Protein AF-A0A9Q0N6P8-F1 (afdb_monomer)

Radius of gyration: 27.01 Å; Cα contacts (8 Å, |Δi|>4): 120; chains: 1; bounding box: 64×46×99 Å

Secondary structure (DSSP, 8-state):
---S--SSSSS-S---------------SHHHHHHHHHHHHHHHHHHHHHHHHHHHHHS-TT-EEESSSS-EEEGGGSHHHHHHHHHHHHHSHHHHHHHHHHHHHHHHHHHHHHSTT----HHHHHHHHHHHHHHHHHHHHHHHHHHHTSSS--TTHHHHHHHHSSTTS---------------

Structure (mmCIF, N/CA/C/O backbone):
data_AF-A0A9Q0N6P8-F1
#
_entry.id   AF-A0A9Q0N6P8-F1
#
loop_
_atom_site.group_PDB
_atom_site.id
_atom_site.type_symbol
_atom_site.label_atom_id
_atom_site.label_alt_id
_atom_site.label_comp_id
_atom_site.label_asym_id
_atom_site.label_entity_id
_atom_site.label_seq_id
_atom_site.pdbx_PDB_ins_code
_atom_site.Cartn_x
_atom_site.Cartn_y
_atom_site.Cartn_z
_atom_site.occupancy
_atom_site.B_iso_or_equiv
_atom_site.auth_seq_id
_atom_site.auth_comp_id
_atom_site.auth_asym_id
_atom_site.auth_atom_id
_atom_site.pdbx_PDB_model_num
ATOM 1 N N . MET A 1 1 ? 35.450 4.453 -73.135 1.00 42.34 1 MET A N 1
ATOM 2 C CA . MET A 1 1 ? 35.188 5.911 -73.088 1.00 42.34 1 MET A CA 1
ATOM 3 C C . MET A 1 1 ? 33.829 6.078 -72.403 1.00 42.34 1 MET A C 1
ATOM 5 O O . MET A 1 1 ? 32.842 5.819 -73.057 1.00 42.34 1 MET A O 1
ATOM 9 N N . LYS A 1 2 ? 33.625 6.201 -71.082 1.00 39.16 2 LYS A N 1
ATOM 10 C CA . LYS A 1 2 ? 34.199 7.027 -69.998 1.00 39.16 2 LYS A CA 1
ATOM 11 C C . LYS A 1 2 ? 34.203 8.529 -70.306 1.00 39.16 2 LYS A C 1
ATOM 13 O O . LYS A 1 2 ? 35.181 8.985 -70.888 1.00 39.16 2 LYS A O 1
ATOM 18 N N . ARG A 1 3 ? 33.148 9.244 -69.870 1.00 36.44 3 ARG A N 1
ATOM 19 C CA . ARG A 1 3 ? 33.172 10.516 -69.096 1.00 36.44 3 ARG A CA 1
ATOM 20 C C . ARG A 1 3 ? 31.785 11.195 -69.055 1.00 36.44 3 ARG A C 1
ATOM 22 O O . ARG A 1 3 ? 31.567 12.156 -69.776 1.00 36.44 3 ARG A O 1
ATOM 29 N N . THR A 1 4 ? 30.893 10.729 -68.173 1.00 42.50 4 THR A N 1
ATOM 30 C CA . THR A 1 4 ? 29.757 11.545 -67.676 1.00 42.50 4 THR A CA 1
ATOM 31 C C . THR A 1 4 ? 29.291 11.090 -66.288 1.00 42.50 4 THR A C 1
ATOM 33 O O . THR A 1 4 ? 28.115 10.882 -66.031 1.00 42.50 4 THR A O 1
ATOM 36 N N . VAL A 1 5 ? 30.239 10.884 -65.380 1.00 46.00 5 VAL A N 1
ATOM 37 C CA . VAL A 1 5 ? 30.007 10.768 -63.933 1.00 46.00 5 VAL A CA 1
ATOM 38 C C . VAL A 1 5 ? 31.211 11.466 -63.303 1.00 46.00 5 VAL A C 1
ATOM 40 O O . VAL A 1 5 ? 32.308 11.299 -63.831 1.00 46.00 5 VAL A O 1
ATOM 43 N N . ILE A 1 6 ? 31.013 12.227 -62.224 1.00 47.78 6 ILE A N 1
ATOM 44 C CA . ILE A 1 6 ? 31.929 13.208 -61.594 1.00 47.78 6 ILE A CA 1
ATOM 45 C C . ILE A 1 6 ? 31.563 14.650 -61.980 1.00 47.78 6 ILE A C 1
ATOM 47 O O . ILE A 1 6 ? 32.306 15.341 -62.666 1.00 47.78 6 ILE A O 1
ATOM 51 N N . LEU A 1 7 ? 30.400 15.113 -61.512 1.00 40.59 7 LEU A N 1
ATOM 52 C CA . LEU A 1 7 ? 30.188 16.540 -61.237 1.00 40.59 7 LEU A CA 1
ATOM 53 C C . LEU A 1 7 ? 29.154 16.775 -60.115 1.00 40.59 7 LEU A C 1
ATOM 55 O O . LEU A 1 7 ? 28.364 17.704 -60.177 1.00 40.59 7 LEU A O 1
ATOM 59 N N . CYS A 1 8 ? 29.168 15.929 -59.078 1.00 36.56 8 CYS A N 1
ATOM 60 C CA . CYS A 1 8 ? 28.417 16.160 -57.830 1.00 36.56 8 CYS A CA 1
ATOM 61 C C . CYS A 1 8 ? 29.318 16.162 -56.582 1.00 36.56 8 CYS A C 1
ATOM 63 O O . CYS A 1 8 ? 28.819 16.072 -55.471 1.00 36.56 8 CYS A O 1
ATOM 65 N N . LEU A 1 9 ? 30.644 16.254 -56.743 1.00 40.50 9 LEU A N 1
ATOM 66 C CA . LEU A 1 9 ? 31.600 16.048 -55.643 1.00 40.50 9 LEU A CA 1
ATOM 67 C C . LEU A 1 9 ? 32.509 17.249 -55.324 1.00 40.50 9 LEU A C 1
ATOM 69 O O . LEU A 1 9 ? 33.499 17.079 -54.630 1.00 40.50 9 LEU A O 1
ATOM 73 N N . PHE A 1 10 ? 32.184 18.462 -55.784 1.00 40.72 10 PHE A N 1
ATOM 74 C CA . PHE A 1 10 ? 33.010 19.655 -55.514 1.00 40.72 10 PHE A CA 1
ATOM 75 C C . PHE A 1 10 ? 32.226 20.901 -55.067 1.00 40.72 10 PHE A C 1
ATOM 77 O O . PHE A 1 10 ? 32.686 22.020 -55.254 1.00 40.72 10 PHE A O 1
ATOM 84 N N . ILE A 1 11 ? 31.063 20.720 -54.431 1.00 42.88 11 ILE A N 1
ATOM 85 C CA . ILE A 1 11 ? 30.404 21.794 -53.653 1.00 42.88 11 ILE A CA 1
ATOM 86 C C . ILE A 1 11 ? 30.269 21.363 -52.187 1.00 42.88 11 ILE A C 1
ATOM 88 O O . ILE A 1 11 ? 29.253 21.548 -51.532 1.00 42.88 11 ILE A O 1
ATOM 92 N N . LEU A 1 12 ? 31.321 20.734 -51.677 1.00 41.53 12 LEU A N 1
ATOM 93 C CA . LEU A 1 12 ? 31.612 20.672 -50.255 1.00 41.53 12 LEU A CA 1
ATOM 94 C C . LEU A 1 12 ? 33.075 21.083 -50.143 1.00 41.53 12 LEU A C 1
ATOM 96 O O . LEU A 1 12 ? 33.901 20.520 -50.856 1.00 41.53 12 LEU A O 1
ATOM 100 N N . ILE A 1 13 ? 33.346 22.048 -49.262 1.00 42.28 13 ILE A N 1
ATOM 101 C CA . ILE A 1 13 ? 34.641 22.635 -48.867 1.00 42.28 13 ILE A CA 1
ATOM 102 C C . ILE A 1 13 ? 34.730 24.137 -49.217 1.00 42.28 13 ILE A C 1
ATOM 104 O O . ILE A 1 13 ? 35.159 24.551 -50.289 1.00 42.28 13 ILE A O 1
ATOM 108 N N . SER A 1 14 ? 34.380 24.923 -48.192 1.00 38.31 14 SER A N 1
ATOM 109 C CA . SER A 1 14 ? 35.035 26.176 -47.785 1.00 38.31 14 SER A CA 1
ATOM 110 C C . SER A 1 14 ? 34.666 27.489 -48.475 1.00 38.31 14 SER A C 1
ATOM 112 O O . SER A 1 14 ? 35.388 27.998 -49.326 1.00 38.31 14 SER A O 1
ATOM 114 N N . SER A 1 15 ? 33.606 28.108 -47.952 1.00 44.16 15 SER A N 1
ATOM 115 C CA . SER A 1 15 ? 33.451 29.559 -47.720 1.00 44.16 15 SER A CA 1
ATOM 116 C C . SER A 1 15 ? 32.275 29.718 -46.736 1.00 44.16 15 SER A C 1
ATOM 118 O O . SER A 1 15 ? 31.140 29.887 -47.151 1.00 44.16 15 SER A O 1
ATOM 120 N N . VAL A 1 16 ? 32.388 29.383 -45.446 1.00 46.75 16 VAL A N 1
ATOM 121 C CA . VAL A 1 16 ? 32.953 30.238 -44.382 1.00 46.75 16 VAL A CA 1
ATOM 122 C C . VAL A 1 16 ? 32.857 31.727 -44.730 1.00 46.75 16 VAL A C 1
ATOM 124 O O . VAL A 1 16 ? 33.802 32.285 -45.275 1.00 46.75 16 VAL A O 1
ATOM 127 N N . LEU A 1 17 ? 31.703 32.347 -44.450 1.00 42.47 17 LEU A N 1
ATOM 128 C CA . LEU A 1 17 ? 31.572 33.544 -43.599 1.00 42.47 17 LEU A CA 1
ATOM 129 C C . LEU A 1 17 ? 30.134 34.100 -43.620 1.0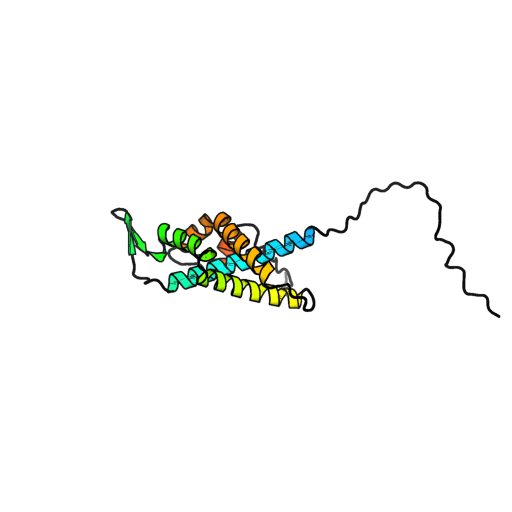0 42.47 17 LEU A C 1
ATOM 131 O O . LEU A 1 17 ? 29.633 34.517 -44.657 1.00 42.47 17 LEU A O 1
ATOM 135 N N . LEU A 1 18 ? 29.569 34.195 -42.411 1.00 47.41 18 LEU A N 1
ATOM 136 C CA . LEU A 1 18 ? 28.549 35.156 -41.971 1.00 47.41 18 LEU A CA 1
ATOM 137 C C . LEU A 1 18 ? 27.120 35.010 -42.513 1.00 47.41 18 LEU A C 1
ATOM 139 O O . LEU A 1 18 ? 26.688 35.816 -43.326 1.00 47.41 18 LEU A O 1
ATOM 143 N N . VAL A 1 19 ? 26.333 34.135 -41.879 1.00 39.66 19 VAL A N 1
ATOM 144 C CA . VAL A 1 19 ? 25.035 34.546 -41.313 1.00 39.66 19 VAL A CA 1
ATOM 145 C C . VAL A 1 19 ? 24.873 33.846 -39.965 1.00 39.66 19 VAL A C 1
ATOM 147 O O . VAL A 1 19 ? 24.924 32.625 -39.870 1.00 39.66 19 VAL A O 1
ATOM 150 N N . LYS A 1 20 ? 24.758 34.660 -38.922 1.00 45.09 20 LYS A N 1
ATOM 151 C CA . LYS A 1 20 ? 24.481 34.278 -37.544 1.00 45.09 20 LYS A CA 1
ATOM 152 C C . LYS A 1 20 ? 22.968 34.054 -37.443 1.00 45.09 20 LYS A C 1
ATOM 154 O O . LYS A 1 20 ? 22.225 35.009 -37.646 1.00 45.09 20 LYS A O 1
ATOM 159 N N . SER A 1 21 ? 22.552 32.819 -37.187 1.00 38.53 21 SER A N 1
ATOM 160 C CA . SER A 1 21 ? 21.212 32.485 -36.693 1.00 38.53 21 SER A CA 1
ATOM 161 C C . SER A 1 21 ? 21.450 31.442 -35.611 1.00 38.53 21 SER A C 1
ATOM 163 O O . SER A 1 21 ? 21.954 30.360 -35.910 1.00 38.53 21 SER A O 1
ATOM 165 N N . ASP A 1 22 ? 21.263 31.860 -34.367 1.00 46.91 22 ASP A N 1
ATOM 166 C CA . ASP A 1 22 ? 21.378 31.022 -33.184 1.00 46.91 22 ASP A CA 1
ATOM 167 C C . ASP A 1 22 ? 20.125 30.135 -33.132 1.00 46.91 22 ASP A C 1
ATOM 169 O O . ASP A 1 22 ? 19.051 30.659 -32.876 1.00 46.91 22 ASP A O 1
ATOM 173 N N . ASP A 1 23 ? 20.265 28.840 -33.414 1.00 38.31 23 ASP A N 1
ATOM 174 C CA . ASP A 1 23 ? 19.329 27.787 -33.003 1.00 38.31 23 ASP A CA 1
ATOM 175 C C . ASP A 1 23 ? 20.184 26.536 -32.738 1.00 38.31 23 ASP A C 1
ATOM 177 O O . ASP A 1 23 ? 20.660 25.855 -33.651 1.00 38.31 23 ASP A O 1
ATOM 181 N N . GLU A 1 24 ? 20.505 26.329 -31.462 1.00 42.78 24 GLU A N 1
ATOM 182 C CA . GLU A 1 24 ? 21.147 25.122 -30.957 1.00 42.78 24 GLU A CA 1
ATOM 183 C C . GLU A 1 24 ? 20.091 24.013 -30.892 1.00 42.78 24 GLU A C 1
ATOM 185 O O . GLU A 1 24 ? 19.315 23.953 -29.946 1.00 42.78 24 GLU A O 1
ATOM 190 N N . ASP A 1 25 ? 20.062 23.117 -31.880 1.00 41.72 25 ASP A N 1
ATOM 191 C CA . ASP A 1 25 ? 19.395 21.820 -31.725 1.00 41.72 25 ASP A CA 1
ATOM 192 C C . ASP A 1 25 ? 20.284 20.921 -30.847 1.00 41.72 25 ASP A C 1
ATOM 194 O O . ASP A 1 25 ? 21.074 20.098 -31.328 1.00 41.72 25 ASP A O 1
ATOM 198 N N . SER A 1 26 ? 20.184 21.110 -29.530 1.00 38.22 26 SER A N 1
ATOM 199 C CA . SER A 1 26 ? 20.522 20.087 -28.546 1.00 38.22 26 SER A CA 1
ATOM 200 C C . SER A 1 26 ? 19.427 19.025 -28.589 1.00 38.22 26 SER A C 1
ATOM 202 O O . SER A 1 26 ? 18.319 19.241 -28.124 1.00 38.22 26 SER A O 1
ATOM 204 N N . PHE A 1 27 ? 19.726 17.886 -29.201 1.00 38.38 27 PHE A N 1
ATOM 205 C CA . PHE A 1 27 ? 18.834 16.732 -29.219 1.00 38.38 27 PHE A CA 1
ATOM 206 C C . PHE A 1 27 ? 18.731 16.157 -27.794 1.00 38.38 27 PHE A C 1
ATOM 208 O O . PHE A 1 27 ? 19.711 15.614 -27.274 1.00 38.38 27 PHE A O 1
ATOM 215 N N . ASP A 1 28 ? 17.569 16.337 -27.167 1.00 39.06 28 ASP A N 1
ATOM 216 C CA . ASP A 1 28 ? 17.279 16.062 -25.759 1.00 39.06 28 ASP A CA 1
ATOM 217 C C . ASP A 1 28 ? 17.443 14.578 -25.394 1.00 39.06 28 ASP A C 1
ATOM 219 O O . ASP A 1 28 ? 16.621 13.725 -25.729 1.00 39.06 28 ASP A O 1
ATOM 223 N N . ALA A 1 29 ? 18.517 14.253 -24.673 1.00 44.03 29 ALA A N 1
ATOM 224 C CA . ALA A 1 29 ? 18.658 12.969 -23.983 1.00 44.03 29 ALA A CA 1
ATOM 225 C C . ALA A 1 29 ? 18.050 12.998 -22.564 1.00 44.03 29 ALA A C 1
ATOM 227 O O . ALA A 1 29 ? 17.851 11.940 -21.970 1.00 44.03 29 ALA A O 1
ATOM 228 N N . GLU A 1 30 ? 17.740 14.186 -22.033 1.00 44.59 30 GLU A N 1
ATOM 229 C CA . GLU A 1 30 ? 17.185 14.367 -20.682 1.00 44.59 30 GLU A CA 1
ATOM 230 C C . GLU A 1 30 ? 15.674 14.074 -20.625 1.00 44.59 30 GLU A C 1
ATOM 232 O O . GLU A 1 30 ? 15.220 13.444 -19.672 1.00 44.59 30 GLU A O 1
ATOM 237 N N . ASP A 1 31 ? 14.925 14.383 -21.689 1.00 42.41 31 ASP A N 1
ATOM 238 C CA . ASP A 1 31 ? 13.455 14.247 -21.727 1.00 42.41 31 ASP A CA 1
ATOM 239 C C . ASP A 1 31 ? 12.988 12.776 -21.649 1.00 42.41 31 ASP A C 1
ATOM 241 O O . ASP A 1 31 ? 11.966 12.438 -21.054 1.00 42.41 31 ASP A O 1
ATOM 245 N N . SER A 1 32 ? 13.793 11.847 -22.180 1.00 48.59 32 SER A N 1
ATOM 246 C CA . SER A 1 32 ? 13.468 10.418 -22.101 1.00 48.59 32 SER A CA 1
ATOM 247 C C . SER A 1 32 ? 13.611 9.854 -20.685 1.00 48.59 32 SER A C 1
ATOM 249 O O . SER A 1 32 ? 12.804 9.022 -20.279 1.00 48.59 32 SER A O 1
ATOM 251 N N . ALA A 1 33 ? 14.608 10.297 -19.914 1.00 50.69 33 ALA A N 1
ATOM 252 C CA . ALA A 1 33 ? 14.867 9.756 -18.582 1.00 50.69 33 ALA A CA 1
ATOM 253 C C . ALA A 1 33 ? 13.778 10.171 -17.580 1.00 50.69 33 ALA A C 1
ATOM 255 O O . ALA A 1 33 ? 13.344 9.338 -16.784 1.00 50.69 33 ALA A O 1
ATOM 256 N N . GLU A 1 34 ? 13.289 11.413 -17.665 1.00 49.25 34 GLU A N 1
ATOM 257 C CA . GLU A 1 34 ? 12.178 11.892 -16.832 1.00 49.25 34 GLU A CA 1
ATOM 258 C C . GLU A 1 34 ? 10.863 11.151 -17.126 1.00 49.25 34 GLU A C 1
ATOM 260 O O . GLU A 1 34 ? 10.162 10.772 -16.186 1.00 49.25 34 GLU A O 1
ATOM 265 N N . GLU A 1 35 ? 10.552 10.841 -18.393 1.00 53.38 35 GLU A N 1
ATOM 266 C CA . GLU A 1 35 ? 9.366 10.038 -18.739 1.00 53.38 35 GLU A CA 1
ATOM 267 C C . GLU A 1 35 ? 9.448 8.608 -18.160 1.00 53.38 35 GLU A C 1
ATOM 269 O O . GLU A 1 35 ? 8.449 8.072 -17.673 1.00 53.38 35 GLU A O 1
ATOM 274 N N . TYR A 1 36 ? 10.631 7.979 -18.167 1.00 56.53 36 TYR A N 1
ATOM 275 C CA . TYR A 1 36 ? 10.809 6.614 -17.647 1.00 56.53 36 TYR A CA 1
ATOM 276 C C . TYR A 1 36 ? 10.708 6.523 -16.118 1.00 56.53 36 TYR A C 1
ATOM 278 O O . TYR A 1 36 ? 10.086 5.584 -15.619 1.00 56.53 36 TYR A O 1
ATOM 286 N N . VAL A 1 37 ? 11.271 7.483 -15.377 1.00 57.34 37 VAL A N 1
ATOM 287 C CA . VAL A 1 37 ? 11.216 7.506 -13.900 1.00 57.34 37 VAL A CA 1
ATOM 288 C C . VAL A 1 37 ? 9.775 7.674 -13.413 1.00 57.34 37 VAL A C 1
ATOM 290 O O . VAL A 1 37 ? 9.330 6.987 -12.495 1.00 57.34 37 VAL A O 1
ATOM 293 N N . PHE A 1 38 ? 8.999 8.514 -14.094 1.00 61.56 38 PHE A N 1
ATOM 294 C CA . PHE A 1 38 ? 7.599 8.748 -13.760 1.00 61.56 38 PHE A CA 1
ATOM 295 C C . PHE A 1 38 ? 6.718 7.502 -13.926 1.00 61.56 38 PHE A C 1
ATOM 297 O O . PHE A 1 38 ? 5.830 7.239 -13.113 1.00 61.56 38 PHE A O 1
ATOM 304 N N . GLU A 1 39 ? 6.990 6.704 -14.964 1.00 68.38 39 GLU A N 1
ATOM 305 C CA . GLU A 1 39 ? 6.284 5.446 -15.210 1.00 68.38 39 GLU A CA 1
ATOM 306 C C . GLU A 1 39 ? 6.598 4.387 -14.139 1.00 68.38 39 GLU A C 1
ATOM 308 O O . GLU A 1 39 ? 5.709 3.625 -13.756 1.00 68.38 39 GLU A O 1
ATOM 313 N N . GLU A 1 40 ? 7.837 4.309 -13.644 1.00 72.94 40 GLU A N 1
ATOM 314 C CA . GLU A 1 40 ? 8.209 3.340 -12.603 1.00 72.94 40 GLU A CA 1
ATOM 315 C C . GLU A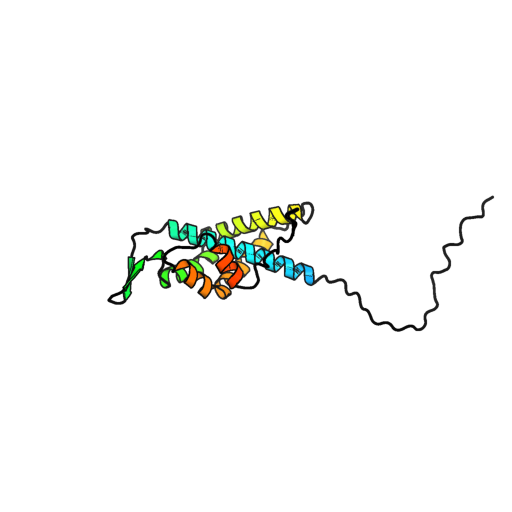 1 40 ? 7.569 3.684 -11.249 1.00 72.94 40 GLU A C 1
ATOM 317 O O . GLU A 1 40 ? 7.046 2.782 -10.586 1.00 72.94 40 GLU A O 1
ATOM 322 N N . ASN A 1 41 ? 7.466 4.973 -10.907 1.00 81.00 41 ASN A N 1
ATOM 323 C CA . ASN A 1 41 ? 6.770 5.446 -9.703 1.00 81.00 41 ASN A CA 1
ATOM 324 C C . ASN A 1 41 ? 5.285 5.067 -9.711 1.00 81.00 41 ASN A C 1
ATOM 326 O O . ASN A 1 41 ? 4.747 4.620 -8.695 1.00 81.00 41 ASN A O 1
ATOM 330 N N . GLU A 1 42 ? 4.620 5.171 -10.867 1.00 83.12 42 GLU A N 1
ATOM 331 C CA . GLU A 1 42 ? 3.223 4.758 -11.021 1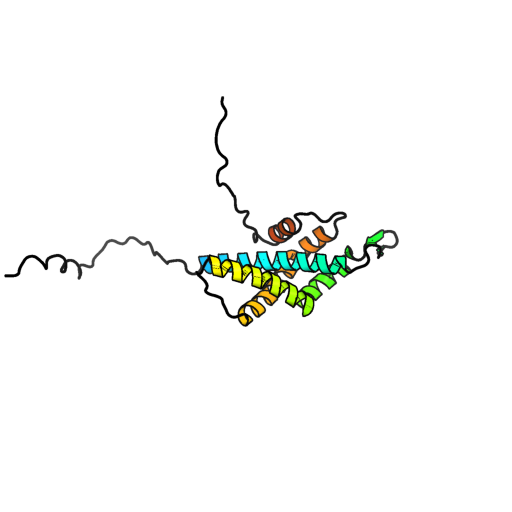.00 83.12 42 GLU A CA 1
ATOM 332 C C . GLU A 1 42 ? 3.044 3.260 -10.715 1.00 83.12 42 GLU A C 1
ATOM 334 O O . GLU A 1 42 ? 2.124 2.867 -9.988 1.00 83.12 42 GLU A O 1
ATOM 339 N N . TYR A 1 43 ? 3.927 2.407 -11.245 1.00 85.38 43 TYR A N 1
ATOM 340 C CA . TYR A 1 43 ? 3.863 0.965 -10.997 1.00 85.38 43 TYR A CA 1
ATOM 341 C C . TYR A 1 43 ? 4.149 0.616 -9.540 1.00 85.38 43 TYR A C 1
ATOM 343 O O . TYR A 1 43 ? 3.447 -0.231 -8.982 1.00 85.38 43 TYR A O 1
ATOM 351 N N . VAL A 1 44 ? 5.136 1.267 -8.923 1.00 88.81 44 VAL A N 1
ATOM 352 C CA . VAL A 1 44 ? 5.481 1.068 -7.511 1.00 88.81 44 VAL A CA 1
ATOM 353 C C . VAL A 1 44 ? 4.317 1.489 -6.615 1.00 88.81 44 VAL A C 1
ATOM 355 O O . VAL A 1 44 ? 3.870 0.689 -5.797 1.00 88.81 44 VAL A O 1
ATOM 358 N N . CYS A 1 45 ? 3.735 2.670 -6.835 1.00 91.19 45 CYS A N 1
ATOM 359 C CA . CYS A 1 45 ? 2.577 3.143 -6.076 1.00 91.19 45 CYS A CA 1
ATOM 360 C C . CYS A 1 45 ? 1.390 2.173 -6.156 1.00 91.19 45 CYS A C 1
ATOM 362 O O . CYS A 1 45 ? 0.814 1.784 -5.137 1.00 91.19 45 CYS A O 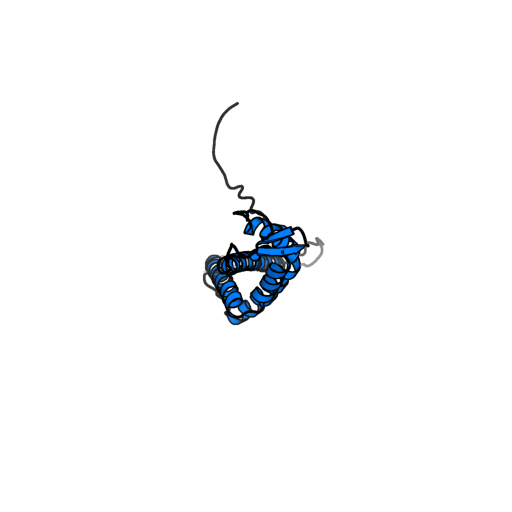1
ATOM 364 N N . LYS A 1 46 ? 1.052 1.705 -7.363 1.00 91.12 46 LYS A N 1
ATOM 365 C CA . LYS A 1 46 ? -0.034 0.732 -7.553 1.00 91.12 46 LYS A CA 1
ATOM 366 C C . LYS A 1 46 ? 0.260 -0.603 -6.871 1.00 91.12 46 LYS A C 1
ATOM 368 O O . LYS A 1 46 ? -0.655 -1.193 -6.297 1.00 91.12 46 LYS A O 1
ATOM 373 N N . ALA A 1 47 ? 1.510 -1.062 -6.919 1.00 91.50 47 ALA A N 1
ATOM 374 C CA . ALA A 1 47 ? 1.938 -2.298 -6.275 1.00 91.50 47 ALA A CA 1
ATOM 375 C C . ALA A 1 47 ? 1.876 -2.203 -4.742 1.00 91.50 47 ALA A C 1
ATOM 377 O O . ALA A 1 47 ? 1.402 -3.141 -4.105 1.00 91.50 47 ALA A O 1
ATOM 378 N N . ILE A 1 48 ? 2.271 -1.069 -4.156 1.00 92.81 48 ILE A N 1
ATOM 379 C CA . ILE A 1 48 ? 2.132 -0.805 -2.716 1.00 92.81 48 ILE A CA 1
ATOM 380 C C . ILE A 1 48 ? 0.665 -0.928 -2.297 1.00 92.81 48 ILE A C 1
ATOM 382 O O . ILE A 1 48 ? 0.358 -1.646 -1.350 1.00 92.81 48 ILE A O 1
ATOM 386 N N . ILE A 1 49 ? -0.255 -0.293 -3.030 1.00 94.00 49 ILE A N 1
ATOM 387 C CA . ILE A 1 49 ? -1.695 -0.348 -2.726 1.00 94.00 49 ILE A CA 1
ATOM 388 C C . ILE A 1 49 ? -2.219 -1.786 -2.787 1.00 94.00 49 ILE A C 1
ATOM 390 O O . ILE A 1 49 ? -2.979 -2.194 -1.909 1.00 94.00 49 ILE A O 1
ATOM 394 N N . ASP A 1 50 ? -1.805 -2.564 -3.790 1.00 93.69 50 ASP A N 1
ATOM 395 C CA . ASP A 1 50 ? -2.165 -3.982 -3.887 1.00 93.69 50 ASP A CA 1
ATOM 396 C C . ASP A 1 50 ? -1.677 -4.777 -2.674 1.00 93.69 50 ASP A C 1
ATOM 398 O O . ASP A 1 50 ? -2.437 -5.554 -2.096 1.00 93.69 50 ASP A O 1
ATOM 402 N N . VAL A 1 51 ? -0.431 -4.561 -2.255 1.00 93.19 51 VAL A N 1
ATOM 403 C CA . VAL A 1 51 ? 0.139 -5.242 -1.089 1.00 93.19 51 VAL A CA 1
ATOM 404 C C . VAL A 1 51 ? -0.554 -4.821 0.202 1.00 93.19 51 VAL A C 1
ATOM 406 O O . VAL A 1 51 ? -0.917 -5.689 0.991 1.00 93.19 51 VAL A O 1
ATOM 409 N N . MET A 1 52 ? -0.847 -3.535 0.391 1.00 93.81 52 MET A N 1
ATOM 410 C CA . MET A 1 52 ? -1.623 -3.064 1.542 1.00 93.81 52 MET A CA 1
ATOM 411 C C . MET A 1 52 ? -2.996 -3.732 1.616 1.00 93.81 52 MET A C 1
ATOM 413 O O . MET A 1 52 ? -3.400 -4.187 2.684 1.00 93.81 52 MET A O 1
ATOM 417 N N . LEU A 1 53 ? -3.713 -3.819 0.490 1.00 93.88 53 LEU A N 1
ATOM 418 C CA . LEU A 1 53 ? -5.007 -4.501 0.431 1.00 93.88 53 LEU A CA 1
ATOM 419 C C . LEU A 1 53 ? -4.867 -5.983 0.804 1.00 93.88 53 LEU A C 1
ATOM 421 O O . LEU A 1 53 ? -5.643 -6.474 1.623 1.00 93.88 53 LEU A O 1
ATOM 425 N N . MET A 1 54 ? -3.844 -6.667 0.282 1.00 92.81 54 MET A N 1
ATOM 426 C CA . MET A 1 54 ? -3.560 -8.064 0.619 1.00 92.81 54 MET A CA 1
ATOM 427 C C . MET A 1 54 ? -3.250 -8.263 2.109 1.00 92.81 54 MET A C 1
ATOM 429 O O . MET A 1 54 ? -3.757 -9.210 2.709 1.00 92.81 54 MET A O 1
ATOM 433 N N . GLU A 1 55 ? -2.452 -7.394 2.733 1.00 92.88 55 GLU A N 1
ATOM 434 C CA . GLU A 1 55 ? -2.148 -7.495 4.168 1.00 92.88 55 GLU A CA 1
ATOM 435 C C . GLU A 1 55 ? -3.371 -7.189 5.040 1.00 92.88 55 GLU A C 1
ATOM 437 O O . GLU A 1 55 ? -3.635 -7.895 6.017 1.00 92.88 55 GLU A O 1
ATOM 442 N N . ILE A 1 56 ? -4.180 -6.199 4.657 1.00 92.50 56 ILE A N 1
ATOM 443 C CA . ILE A 1 56 ? -5.429 -5.859 5.349 1.00 92.50 56 ILE A CA 1
ATOM 444 C C . ILE A 1 56 ? -6.415 -7.033 5.318 1.00 92.50 56 ILE A C 1
ATOM 446 O O . ILE A 1 56 ? -7.072 -7.303 6.326 1.00 92.50 56 ILE A O 1
ATOM 450 N N . GLU A 1 57 ? -6.512 -7.753 4.199 1.00 91.25 57 GLU A N 1
ATOM 451 C CA . GLU A 1 57 ? -7.393 -8.919 4.054 1.00 91.25 57 GLU A CA 1
ATOM 452 C C . GLU A 1 57 ? -7.011 -10.091 4.969 1.00 91.25 57 GLU A C 1
ATOM 454 O O . GLU A 1 57 ? -7.876 -10.890 5.341 1.00 91.25 57 GLU A O 1
ATOM 459 N N . LYS A 1 58 ? -5.742 -10.192 5.383 1.00 91.62 58 LYS A N 1
ATOM 460 C CA . LYS A 1 58 ? -5.282 -11.223 6.330 1.00 91.62 58 LYS A CA 1
ATOM 461 C C . LYS A 1 58 ? -5.726 -10.947 7.768 1.00 91.62 58 LYS A C 1
ATOM 463 O O . LYS A 1 58 ? -5.727 -11.858 8.599 1.00 91.62 58 LYS A O 1
ATOM 468 N N . VAL A 1 59 ? -6.089 -9.707 8.089 1.00 90.50 59 VAL A N 1
ATOM 469 C CA . VAL A 1 59 ? -6.477 -9.291 9.439 1.00 90.50 59 VAL A CA 1
ATOM 470 C C . VAL A 1 59 ? -7.974 -9.508 9.665 1.00 90.50 59 VAL A C 1
ATOM 472 O O . VAL A 1 59 ? -8.800 -9.243 8.798 1.00 90.50 59 VAL A O 1
ATOM 475 N N . ASP A 1 60 ? -8.356 -9.950 10.871 1.00 87.06 60 ASP A N 1
ATOM 476 C CA . ASP A 1 60 ? -9.769 -10.141 11.223 1.00 87.06 60 ASP A CA 1
ATO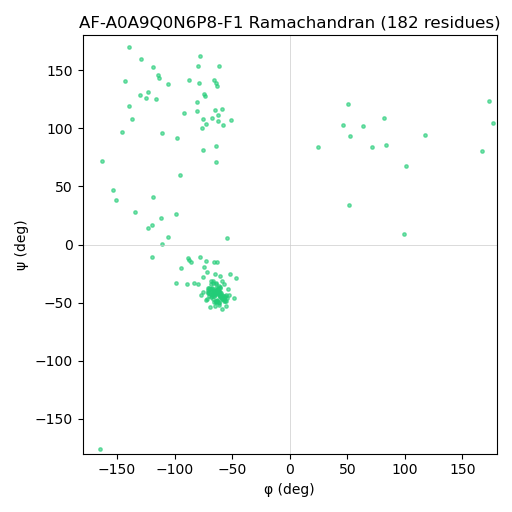M 477 C C . ASP A 1 60 ? -10.568 -8.823 11.079 1.00 87.06 60 ASP A C 1
ATOM 479 O O . ASP A 1 60 ? -10.335 -7.879 11.849 1.00 87.06 60 ASP A O 1
ATOM 483 N N . PRO A 1 61 ? -11.568 -8.754 10.176 1.00 85.69 61 PRO A N 1
ATOM 484 C CA . PRO A 1 61 ? -12.349 -7.540 9.933 1.00 85.69 61 PRO A CA 1
ATOM 485 C C . PRO A 1 61 ? -13.208 -7.120 11.135 1.00 85.69 61 PRO A C 1
ATOM 487 O O . PRO A 1 61 ? -13.710 -5.994 11.183 1.00 85.69 61 PRO A O 1
ATOM 490 N N . LYS A 1 62 ? -13.408 -8.003 12.122 1.00 88.25 62 LYS A N 1
ATOM 491 C CA . LYS A 1 62 ? -14.144 -7.701 13.359 1.00 88.25 62 LYS A CA 1
ATOM 492 C C . LYS A 1 62 ? -13.255 -7.129 14.455 1.00 88.25 62 LYS A C 1
ATOM 494 O O . LYS A 1 62 ? -13.790 -6.628 15.449 1.00 88.25 62 LYS A O 1
ATOM 499 N N . LYS A 1 63 ? -11.929 -7.180 14.300 1.00 90.75 63 LYS A N 1
ATOM 500 C CA . LYS A 1 63 ? -10.990 -6.630 15.277 1.00 90.75 63 LYS A CA 1
ATOM 501 C C . LYS A 1 63 ? -11.172 -5.115 15.336 1.00 90.75 63 LYS A C 1
ATOM 503 O O . LYS A 1 63 ? -10.936 -4.401 14.364 1.00 90.75 63 LYS A O 1
ATOM 508 N N . LYS A 1 64 ? -11.605 -4.618 16.493 1.00 90.06 64 LYS A N 1
ATOM 509 C CA . LYS A 1 64 ? -11.766 -3.187 16.770 1.00 90.06 64 LYS A CA 1
ATOM 510 C C . LYS A 1 64 ? -10.793 -2.756 17.850 1.00 90.06 64 LYS A C 1
ATOM 512 O O . LYS A 1 64 ? -10.529 -3.515 18.780 1.00 90.06 64 LYS A O 1
ATOM 517 N N . ILE A 1 65 ? -10.317 -1.525 17.743 1.00 88.12 65 ILE A N 1
ATOM 518 C CA . ILE A 1 65 ? -9.521 -0.880 18.781 1.00 88.12 65 ILE A CA 1
ATOM 519 C C . ILE A 1 65 ? -10.221 0.371 19.294 1.00 88.12 65 ILE A C 1
ATOM 521 O O . ILE A 1 65 ? -11.022 1.002 18.596 1.00 88.12 65 ILE A O 1
ATOM 525 N N . GLN A 1 66 ? -9.925 0.715 20.541 1.00 86.31 66 GLN A N 1
ATOM 526 C CA . GLN A 1 66 ? -10.426 1.919 21.178 1.00 86.31 66 GLN A CA 1
ATOM 527 C C . GLN A 1 66 ? -9.418 3.048 20.957 1.00 86.31 66 GLN A C 1
ATOM 529 O O . GLN A 1 66 ? -8.301 2.983 21.455 1.00 86.31 66 GLN A O 1
ATOM 534 N N . VAL A 1 67 ? -9.811 4.063 20.187 1.00 82.19 67 VAL A N 1
ATOM 535 C CA . VAL A 1 67 ? -8.950 5.220 19.872 1.00 82.19 67 VAL A CA 1
ATOM 536 C C . VAL A 1 67 ? -9.130 6.308 20.925 1.00 82.19 67 VAL A C 1
ATOM 538 O O . VAL A 1 67 ? -8.193 7.003 21.297 1.00 82.19 67 VAL A O 1
ATOM 541 N N . THR A 1 68 ? -10.349 6.438 21.448 1.00 81.75 68 THR A N 1
ATOM 542 C CA . THR A 1 68 ? -10.671 7.324 22.568 1.00 81.75 68 THR A CA 1
ATOM 543 C C . THR A 1 68 ? -11.645 6.628 23.510 1.00 81.75 68 THR A C 1
ATOM 545 O O . THR A 1 68 ? -12.240 5.609 23.162 1.00 81.75 68 THR A O 1
ATOM 548 N N . ALA A 1 69 ? -11.887 7.205 24.689 1.00 77.94 69 ALA A N 1
ATOM 549 C CA . ALA A 1 69 ? -12.842 6.661 25.659 1.00 77.94 69 ALA A CA 1
ATOM 550 C C . ALA A 1 69 ? -14.244 6.383 25.068 1.00 77.94 69 ALA A C 1
ATOM 552 O O . ALA A 1 69 ? -14.952 5.511 25.565 1.00 77.94 69 ALA A O 1
ATOM 553 N N . THR A 1 70 ? -14.636 7.078 23.995 1.00 80.75 70 THR A N 1
ATOM 554 C CA . THR A 1 70 ? -15.967 6.972 23.376 1.00 80.75 70 THR A CA 1
ATOM 555 C C . THR A 1 70 ? -15.957 6.508 21.917 1.00 80.75 70 THR A C 1
ATOM 557 O O . THR A 1 70 ? -17.020 6.175 21.394 1.00 80.75 70 THR A O 1
ATOM 560 N N . LYS A 1 71 ? -14.797 6.453 21.247 1.00 83.81 71 LYS A N 1
ATOM 561 C CA . LYS A 1 71 ? -14.687 6.091 19.826 1.00 83.81 71 LYS A CA 1
ATOM 562 C C . LYS A 1 71 ? -13.892 4.800 19.649 1.00 83.81 71 LYS A C 1
ATOM 564 O O . LYS A 1 71 ? -12.741 4.696 20.073 1.00 83.81 71 LYS A O 1
ATOM 569 N N . SER A 1 72 ? -14.508 3.837 18.967 1.00 85.38 72 SER A N 1
ATOM 570 C CA . SER A 1 72 ? -13.844 2.624 18.484 1.00 85.38 72 SER A CA 1
ATOM 571 C C . SER A 1 72 ? -13.816 2.618 16.961 1.00 85.38 72 SER A C 1
ATOM 573 O O . SER A 1 72 ? -14.764 3.077 16.321 1.00 85.38 72 SER A O 1
ATOM 575 N N . VAL A 1 73 ? -12.727 2.114 16.389 1.00 88.19 73 VAL A N 1
ATOM 576 C CA . VAL A 1 73 ? -12.552 1.944 14.939 1.00 88.19 73 VAL A CA 1
ATOM 577 C C . VAL A 1 73 ? -12.094 0.521 14.649 1.00 88.19 73 VAL A C 1
ATOM 579 O O . VAL A 1 73 ? -11.588 -0.170 15.537 1.00 88.19 73 VAL A O 1
ATOM 582 N N . THR A 1 74 ? -12.288 0.060 13.417 1.00 91.56 74 THR A N 1
ATOM 583 C CA . THR A 1 74 ? -11.700 -1.205 12.963 1.00 91.56 74 THR A CA 1
ATOM 584 C C . THR A 1 74 ? -10.181 -1.087 12.996 1.00 91.56 74 THR A C 1
ATOM 586 O O . THR A 1 74 ? -9.639 -0.068 12.580 1.00 91.56 74 THR A O 1
ATOM 589 N N . TYR A 1 75 ? -9.497 -2.114 13.498 1.00 90.94 75 TYR A N 1
ATOM 590 C CA . TYR A 1 75 ? -8.045 -2.104 13.678 1.00 90.94 75 TYR A CA 1
ATOM 591 C C . TYR A 1 75 ? -7.302 -1.794 12.374 1.00 90.94 75 TYR A C 1
ATOM 593 O O . TYR A 1 75 ? -6.442 -0.921 12.371 1.00 90.94 75 TYR A O 1
ATOM 601 N N . THR A 1 76 ? -7.723 -2.402 11.262 1.00 91.62 76 THR A N 1
ATOM 602 C CA . THR A 1 76 ? -7.154 -2.173 9.922 1.00 91.62 76 THR A CA 1
ATOM 603 C C . THR A 1 76 ? -7.326 -0.749 9.395 1.00 91.62 76 THR A C 1
ATOM 605 O O . THR A 1 76 ? -6.670 -0.369 8.438 1.00 91.62 76 THR A O 1
ATOM 608 N N . LYS A 1 77 ? -8.203 0.047 10.015 1.00 92.06 77 LYS A N 1
ATOM 609 C CA . LYS A 1 77 ? -8.443 1.457 9.679 1.00 92.06 77 LYS A CA 1
ATOM 610 C C . LYS A 1 77 ? -7.849 2.412 10.707 1.00 92.06 77 LYS A C 1
ATOM 612 O O . LYS A 1 77 ? -8.151 3.600 10.687 1.00 92.06 77 LYS A O 1
ATOM 617 N N . SER A 1 78 ? -7.098 1.902 11.677 1.00 92.38 78 SER A N 1
ATOM 618 C CA . SER A 1 78 ? -6.413 2.759 12.634 1.00 92.38 78 SER A CA 1
ATOM 619 C C . SER A 1 78 ? -5.156 3.339 12.007 1.00 92.38 78 SER A C 1
ATOM 621 O O . SER A 1 78 ? -4.430 2.631 11.320 1.00 92.38 78 SER A O 1
ATOM 623 N N . GLU A 1 79 ? -4.900 4.619 12.266 1.00 91.44 79 GLU A N 1
ATOM 624 C CA . GLU A 1 79 ? -3.679 5.302 11.830 1.00 91.44 79 GLU A CA 1
ATOM 625 C C . GLU A 1 79 ? -2.426 4.546 12.267 1.00 91.44 79 GLU A C 1
ATOM 627 O O . GLU A 1 79 ? -1.556 4.303 11.448 1.00 91.44 79 GLU A O 1
ATOM 632 N N . SER A 1 80 ? -2.399 4.060 13.512 1.00 90.50 80 SER A N 1
ATOM 633 C CA . SER A 1 80 ? -1.269 3.289 14.031 1.00 90.50 80 SER A CA 1
ATOM 634 C C . SER A 1 80 ? -0.985 2.022 13.224 1.00 90.50 80 SER A C 1
ATOM 636 O O . SER A 1 80 ? 0.168 1.738 12.949 1.00 90.50 80 SER A O 1
ATOM 638 N N . TYR A 1 81 ? -2.022 1.266 12.841 1.00 93.12 81 TYR A N 1
ATOM 639 C CA . TYR A 1 81 ? -1.830 0.057 12.036 1.00 93.12 81 TYR A CA 1
ATOM 640 C C . TYR A 1 81 ? -1.414 0.390 10.603 1.00 93.12 81 TYR A C 1
ATOM 642 O O . TYR A 1 81 ? -0.567 -0.288 10.043 1.00 93.12 81 TYR A O 1
ATOM 650 N N . LEU A 1 82 ? -2.031 1.408 9.998 1.00 94.06 82 LEU A N 1
ATOM 651 C CA . LEU A 1 82 ? -1.730 1.783 8.619 1.00 94.06 82 LEU A CA 1
ATOM 652 C C . LEU A 1 82 ? -0.322 2.372 8.483 1.00 94.06 82 LEU A C 1
ATOM 654 O O . LEU A 1 82 ? 0.341 2.067 7.502 1.00 94.06 82 LEU A O 1
ATOM 658 N N . ALA A 1 83 ? 0.133 3.167 9.455 1.00 92.56 83 ALA A N 1
ATOM 659 C CA . ALA A 1 83 ? 1.495 3.697 9.494 1.00 92.56 83 ALA A CA 1
ATOM 660 C C . ALA A 1 83 ? 2.530 2.571 9.630 1.00 92.56 83 ALA A C 1
ATOM 662 O O . ALA A 1 83 ? 3.429 2.478 8.804 1.00 92.56 83 ALA A O 1
ATOM 663 N N . GLU A 1 84 ? 2.331 1.659 10.589 1.00 92.50 84 GLU A N 1
ATOM 664 C CA . GLU A 1 84 ? 3.184 0.472 10.768 1.00 92.50 84 GLU A CA 1
ATOM 665 C C . GLU A 1 84 ? 3.215 -0.390 9.496 1.00 92.50 84 GLU A C 1
ATOM 667 O O . GLU A 1 84 ? 4.278 -0.771 9.023 1.00 92.50 84 GLU A O 1
ATOM 672 N N . LEU A 1 85 ? 2.055 -0.622 8.872 1.00 93.31 85 LEU A N 1
ATOM 673 C CA . LEU A 1 85 ? 1.973 -1.375 7.623 1.00 93.31 85 LEU A CA 1
ATOM 674 C C . LEU A 1 85 ? 2.737 -0.697 6.474 1.00 93.31 85 LEU A C 1
ATOM 676 O O . LEU A 1 85 ? 3.352 -1.388 5.670 1.00 93.31 85 LEU A O 1
ATOM 680 N N . MET A 1 86 ? 2.684 0.632 6.358 1.00 91.81 86 MET A N 1
ATOM 681 C CA . MET A 1 86 ? 3.438 1.355 5.330 1.00 91.81 86 MET A CA 1
ATOM 682 C C . MET A 1 86 ? 4.948 1.242 5.567 1.00 91.81 86 MET A C 1
ATOM 684 O O . MET A 1 86 ? 5.674 0.939 4.624 1.00 91.81 86 MET A O 1
ATOM 688 N N . GLU A 1 87 ? 5.413 1.399 6.807 1.00 89.44 87 GLU A N 1
ATOM 689 C CA . GLU A 1 87 ? 6.826 1.200 7.165 1.00 89.44 87 GLU A CA 1
ATOM 690 C C . GLU A 1 87 ? 7.292 -0.229 6.827 1.00 89.44 87 GLU A C 1
ATOM 692 O O . GLU A 1 87 ? 8.295 -0.419 6.137 1.00 89.44 87 GLU A O 1
ATOM 697 N N . ASP A 1 88 ? 6.502 -1.237 7.201 1.00 89.88 88 ASP A N 1
ATOM 698 C CA . ASP A 1 88 ? 6.843 -2.645 6.998 1.00 89.88 88 ASP A CA 1
ATOM 699 C C . ASP A 1 88 ? 6.879 -3.054 5.519 1.00 89.88 88 ASP A C 1
ATOM 701 O O . ASP A 1 88 ? 7.658 -3.922 5.130 1.00 89.88 88 ASP A O 1
ATOM 705 N N . ILE A 1 89 ? 6.041 -2.470 4.660 1.00 89.75 89 ILE A N 1
ATOM 706 C CA . ILE A 1 89 ? 5.869 -2.953 3.282 1.00 89.75 89 ILE A CA 1
ATOM 707 C C . ILE A 1 89 ? 7.153 -2.868 2.453 1.00 89.75 89 ILE A C 1
ATOM 709 O O . ILE A 1 89 ? 7.416 -3.787 1.667 1.00 89.75 89 ILE A O 1
ATOM 713 N N . CYS A 1 90 ? 7.936 -1.800 2.625 1.00 86.44 90 CYS A N 1
ATOM 714 C CA . CYS A 1 90 ? 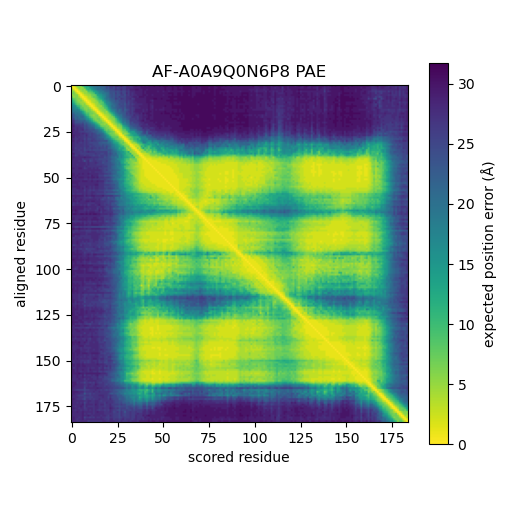9.207 -1.624 1.923 1.00 86.44 90 CYS A CA 1
ATOM 715 C C . CYS A 1 90 ? 10.388 -2.300 2.645 1.00 86.44 90 CYS A C 1
ATOM 717 O O . CYS A 1 90 ? 11.432 -2.497 2.028 1.00 86.44 90 CYS A O 1
ATOM 719 N N . GLU A 1 91 ? 10.236 -2.680 3.919 1.00 84.19 91 GLU A N 1
ATOM 720 C CA . GLU A 1 91 ? 11.303 -3.288 4.728 1.00 84.19 91 GLU A CA 1
ATOM 721 C C . GLU A 1 91 ? 11.217 -4.821 4.815 1.00 84.19 91 GLU A C 1
ATOM 723 O O . GLU A 1 91 ? 12.242 -5.503 4.888 1.00 84.19 91 GLU A O 1
ATOM 728 N N . VAL A 1 92 ? 10.010 -5.391 4.804 1.00 79.75 92 VAL A N 1
ATOM 729 C CA . VAL A 1 92 ? 9.782 -6.832 4.946 1.00 79.75 92 VAL A CA 1
ATOM 730 C C . VAL A 1 92 ? 10.017 -7.543 3.613 1.00 79.75 92 VAL A C 1
ATOM 732 O O . VAL A 1 92 ? 9.347 -7.289 2.613 1.00 79.75 92 VAL A O 1
ATOM 735 N N . ASP A 1 93 ? 10.935 -8.514 3.618 1.00 74.81 93 ASP A N 1
ATOM 736 C CA . ASP A 1 93 ? 11.379 -9.225 2.412 1.00 74.81 93 ASP A CA 1
ATOM 737 C C . ASP A 1 93 ? 10.227 -9.837 1.593 1.00 74.81 93 ASP A C 1
ATOM 739 O O . ASP A 1 93 ? 10.267 -9.811 0.364 1.00 74.81 93 ASP A O 1
ATOM 743 N N . GLU A 1 94 ? 9.189 -10.389 2.230 1.00 80.44 94 GLU A N 1
ATOM 744 C CA . GLU A 1 94 ? 8.077 -11.044 1.520 1.00 80.44 94 GLU A CA 1
ATOM 745 C C . GLU A 1 94 ? 7.160 -10.044 0.791 1.00 80.44 94 GLU A C 1
ATOM 747 O O . GLU A 1 94 ? 6.828 -10.235 -0.387 1.00 80.44 94 GLU A O 1
ATOM 752 N N . THR A 1 95 ? 6.766 -8.960 1.464 1.00 77.75 95 THR A N 1
ATOM 753 C CA . THR A 1 95 ? 5.935 -7.893 0.883 1.00 77.75 95 THR A CA 1
ATOM 754 C C . THR A 1 95 ? 6.718 -7.125 -0.171 1.00 77.75 95 THR A C 1
ATOM 756 O O . THR A 1 95 ? 6.218 -6.925 -1.281 1.00 77.75 95 THR A O 1
ATOM 759 N N . PHE A 1 96 ? 7.983 -6.811 0.110 1.00 81.50 96 PHE A N 1
ATOM 760 C CA . PHE A 1 96 ? 8.875 -6.153 -0.834 1.00 81.50 96 PHE A CA 1
ATOM 761 C C . PHE A 1 96 ? 9.133 -7.019 -2.075 1.00 81.50 96 PHE A C 1
ATOM 763 O O . PHE A 1 96 ? 9.060 -6.532 -3.204 1.00 81.50 96 PHE A O 1
ATOM 770 N N . THR A 1 97 ? 9.335 -8.332 -1.910 1.00 82.12 97 THR A N 1
ATOM 771 C CA . THR A 1 97 ? 9.448 -9.272 -3.042 1.00 82.12 97 THR A CA 1
ATOM 772 C C . THR A 1 97 ? 8.181 -9.278 -3.893 1.00 82.12 97 THR A C 1
ATOM 774 O O . THR A 1 97 ? 8.264 -9.349 -5.121 1.00 82.12 97 THR A O 1
ATOM 777 N N . THR A 1 98 ? 7.008 -9.161 -3.270 1.00 81.81 98 THR A N 1
ATOM 778 C CA . THR A 1 98 ? 5.732 -9.091 -3.990 1.00 81.81 98 THR A CA 1
ATOM 779 C C . THR A 1 98 ? 5.629 -7.806 -4.814 1.00 81.81 98 THR A C 1
ATOM 781 O O . THR A 1 98 ? 5.322 -7.879 -6.006 1.00 81.81 98 THR A O 1
ATOM 784 N N . ILE A 1 99 ? 5.967 -6.648 -4.232 1.00 81.12 99 ILE A N 1
ATOM 785 C CA . ILE A 1 99 ? 6.050 -5.367 -4.959 1.00 81.12 99 ILE A CA 1
ATOM 786 C C . ILE A 1 99 ? 7.001 -5.500 -6.140 1.00 81.12 99 ILE A C 1
ATOM 788 O O . ILE A 1 99 ? 6.628 -5.245 -7.285 1.00 81.12 99 ILE A O 1
ATOM 792 N N . ARG A 1 100 ? 8.216 -5.972 -5.872 1.00 81.94 100 ARG A N 1
ATOM 793 C CA . ARG A 1 100 ? 9.262 -6.177 -6.866 1.00 81.94 100 ARG A CA 1
ATOM 794 C C . ARG A 1 100 ? 8.786 -7.049 -8.019 1.00 81.94 100 ARG A C 1
ATOM 796 O O . ARG A 1 100 ? 9.004 -6.699 -9.174 1.00 81.94 100 ARG A O 1
ATOM 803 N N . GLN A 1 101 ? 8.122 -8.165 -7.733 1.00 81.75 101 GLN A N 1
ATOM 804 C CA . GLN A 1 101 ? 7.614 -9.061 -8.764 1.00 81.75 101 GLN A CA 1
ATOM 805 C C . GLN A 1 101 ? 6.534 -8.387 -9.620 1.00 81.75 101 GLN A C 1
ATOM 807 O O . GLN A 1 101 ? 6.557 -8.529 -10.845 1.00 81.75 101 GLN A O 1
ATOM 812 N N . ILE A 1 102 ? 5.608 -7.647 -9.002 1.00 81.56 102 ILE A N 1
ATOM 813 C CA . ILE A 1 102 ? 4.559 -6.906 -9.716 1.00 81.56 102 ILE A CA 1
ATOM 814 C C . ILE A 1 102 ? 5.191 -5.854 -10.635 1.00 81.56 102 ILE A C 1
ATOM 816 O O . ILE A 1 102 ? 4.872 -5.814 -11.826 1.00 81.56 102 ILE A O 1
ATOM 820 N N . VAL A 1 103 ? 6.115 -5.046 -10.111 1.00 81.31 103 VAL A N 1
ATOM 821 C CA . VAL A 1 103 ? 6.792 -3.984 -10.867 1.00 81.31 103 VAL A CA 1
ATOM 822 C C . VAL A 1 103 ? 7.628 -4.581 -11.996 1.00 81.31 103 VAL A C 1
ATOM 824 O O . VAL A 1 103 ? 7.445 -4.194 -13.147 1.00 81.31 103 VAL A O 1
ATOM 827 N N . PHE A 1 104 ? 8.456 -5.590 -11.712 1.00 78.88 104 PHE A N 1
ATOM 828 C CA . PHE A 1 104 ? 9.298 -6.266 -12.703 1.00 78.88 104 PHE A CA 1
ATOM 829 C C . PHE A 1 104 ? 8.481 -6.839 -13.863 1.00 78.88 104 PHE A C 1
ATOM 831 O O . PHE A 1 104 ? 8.826 -6.652 -15.028 1.00 78.88 104 PHE A O 1
ATOM 838 N N . GLN A 1 105 ? 7.363 -7.513 -13.579 1.00 76.25 105 GLN A N 1
ATOM 839 C CA . GLN A 1 105 ? 6.504 -8.035 -14.643 1.00 76.25 105 GLN A CA 1
ATOM 840 C C . GLN A 1 105 ? 5.980 -6.911 -15.544 1.00 76.25 105 GLN A C 1
ATOM 842 O O . GLN A 1 105 ? 5.960 -7.062 -16.766 1.00 76.25 105 GLN A O 1
ATOM 847 N N . LYS A 1 106 ? 5.577 -5.774 -14.968 1.00 77.56 106 LYS A N 1
ATOM 848 C CA . LYS A 1 106 ? 5.051 -4.632 -15.727 1.00 77.56 106 LYS A CA 1
ATOM 849 C C . LYS A 1 106 ? 6.137 -3.927 -16.540 1.00 77.56 106 LYS A C 1
ATOM 851 O O . LYS A 1 106 ? 5.914 -3.660 -17.724 1.00 77.56 106 LYS A O 1
ATOM 856 N N . THR A 1 107 ? 7.308 -3.6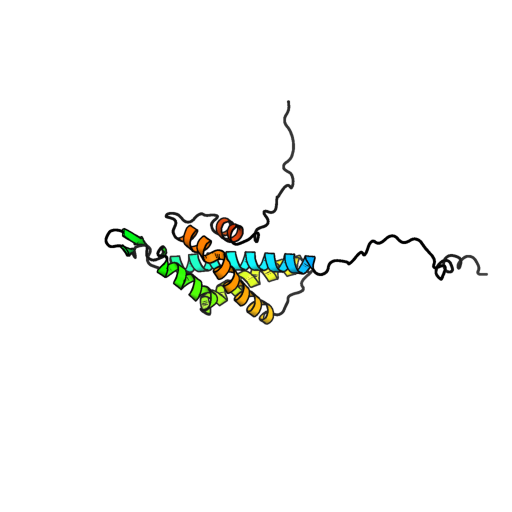82 -15.956 1.00 72.88 107 THR A N 1
ATOM 857 C CA . THR A 1 107 ? 8.425 -3.001 -16.626 1.00 72.88 107 THR A CA 1
ATOM 858 C C . THR A 1 107 ? 9.010 -3.853 -17.748 1.00 72.88 107 THR A C 1
ATOM 860 O O . THR A 1 107 ? 9.182 -3.358 -18.863 1.00 72.88 107 THR A O 1
ATOM 863 N N . VAL A 1 108 ? 9.221 -5.154 -17.523 1.00 70.69 108 VAL A N 1
ATOM 864 C CA . VAL A 1 108 ? 9.760 -6.076 -18.535 1.00 70.69 108 VAL A CA 1
ATOM 865 C C . VAL A 1 108 ? 8.813 -6.222 -19.721 1.00 70.69 108 VAL A C 1
ATOM 867 O O . VAL A 1 108 ? 9.250 -6.066 -20.863 1.00 70.69 108 VAL A O 1
ATOM 870 N N . ILE A 1 109 ? 7.517 -6.464 -19.484 1.00 68.06 109 ILE A N 1
ATOM 871 C CA . ILE A 1 109 ? 6.524 -6.564 -20.568 1.00 68.06 109 ILE A CA 1
ATOM 872 C C . ILE A 1 109 ? 6.538 -5.284 -21.407 1.00 68.06 109 ILE A C 1
ATOM 874 O O . ILE A 1 109 ? 6.552 -5.342 -22.637 1.00 68.06 109 ILE A O 1
ATOM 878 N N . ARG A 1 110 ? 6.583 -4.118 -20.758 1.00 68.69 110 ARG A N 1
ATOM 879 C CA . ARG A 1 110 ? 6.552 -2.834 -21.458 1.00 68.69 110 ARG A CA 1
ATOM 880 C C . ARG A 1 110 ? 7.832 -2.555 -22.241 1.00 68.69 110 ARG A C 1
ATOM 882 O O . ARG A 1 110 ? 7.742 -2.110 -23.384 1.00 68.69 110 ARG A O 1
ATOM 889 N N . ARG A 1 111 ? 9.010 -2.845 -21.684 1.00 69.38 111 ARG A N 1
ATOM 890 C CA . ARG A 1 111 ? 10.292 -2.674 -22.388 1.00 69.38 111 ARG A CA 1
ATOM 891 C C . ARG A 1 111 ? 10.450 -3.655 -23.540 1.00 69.38 111 ARG A C 1
ATOM 893 O O . ARG A 1 111 ? 10.969 -3.265 -24.578 1.00 69.38 111 ARG A O 1
ATOM 900 N N . MET A 1 112 ? 9.933 -4.879 -23.437 1.00 64.88 112 MET A N 1
ATOM 901 C CA . MET A 1 112 ? 9.891 -5.786 -24.590 1.00 64.88 112 MET A CA 1
ATOM 902 C C . MET A 1 112 ? 9.071 -5.201 -25.749 1.00 64.88 112 MET A C 1
ATOM 904 O O . MET A 1 112 ? 9.460 -5.361 -26.905 1.00 64.88 112 MET A O 1
ATOM 908 N N . ILE A 1 113 ? 7.980 -4.490 -25.442 1.00 66.81 113 ILE A N 1
ATOM 909 C CA . ILE A 1 113 ? 7.137 -3.813 -26.437 1.00 66.81 113 ILE A CA 1
ATOM 910 C C . ILE A 1 113 ? 7.833 -2.566 -27.008 1.00 66.81 113 ILE A C 1
ATOM 912 O O . ILE A 1 113 ? 7.855 -2.402 -28.225 1.00 66.81 113 ILE A O 1
ATOM 916 N N . LYS A 1 114 ? 8.404 -1.700 -26.156 1.00 68.56 114 LYS A N 1
ATOM 917 C CA . LYS A 1 114 ? 9.035 -0.425 -26.561 1.00 68.56 114 LYS A CA 1
ATOM 918 C C . LYS A 1 114 ? 10.414 -0.617 -27.226 1.00 68.56 114 LYS A C 1
ATOM 920 O O . LYS A 1 114 ? 10.695 0.019 -28.233 1.00 68.56 114 LYS A O 1
ATOM 925 N N . ASN A 1 115 ? 11.247 -1.523 -26.710 1.00 61.50 115 ASN A N 1
ATOM 926 C CA . ASN A 1 115 ? 12.676 -1.643 -27.045 1.00 61.50 115 ASN A CA 1
ATOM 927 C C . ASN A 1 115 ? 13.029 -2.926 -27.821 1.00 61.50 115 ASN A C 1
ATOM 929 O O . ASN A 1 115 ? 14.168 -3.388 -27.767 1.00 61.50 115 ASN A O 1
ATOM 933 N N . HIS A 1 116 ? 12.065 -3.542 -28.513 1.00 59.66 116 HIS A N 1
ATOM 934 C CA . HIS A 1 116 ? 12.277 -4.742 -29.339 1.00 59.66 116 HIS A CA 1
ATOM 935 C C . HIS A 1 116 ? 13.011 -5.905 -28.630 1.00 59.66 116 HIS A C 1
ATOM 937 O O . HIS A 1 116 ? 13.748 -6.661 -29.263 1.00 59.66 116 HIS A O 1
ATOM 943 N N . GLY A 1 117 ? 12.794 -6.079 -27.322 1.00 56.38 117 GLY A N 1
ATOM 944 C CA . GLY A 1 117 ? 13.298 -7.234 -26.567 1.00 56.38 117 GLY A CA 1
ATOM 945 C C . GLY A 1 117 ? 14.579 -7.021 -25.752 1.00 56.38 117 GLY A C 1
ATOM 946 O O . GLY A 1 117 ? 15.100 -7.999 -25.221 1.00 56.38 117 GLY A O 1
ATOM 947 N N . ALA A 1 118 ? 15.079 -5.790 -25.605 1.00 57.56 118 ALA A N 1
ATOM 948 C CA . ALA A 1 118 ? 16.133 -5.500 -24.628 1.00 57.56 118 ALA A CA 1
ATOM 949 C C . ALA A 1 118 ? 15.570 -5.499 -23.189 1.00 57.56 118 ALA A C 1
ATOM 951 O O . ALA A 1 118 ? 14.589 -4.810 -22.903 1.00 57.56 118 ALA A O 1
ATOM 952 N N . VAL A 1 119 ? 16.196 -6.267 -22.291 1.00 62.53 119 VAL A N 1
ATOM 953 C CA . VAL A 1 119 ? 15.843 -6.384 -20.865 1.00 62.53 119 VAL A CA 1
ATOM 954 C C . VAL A 1 119 ? 17.081 -6.027 -20.040 1.00 62.53 119 VAL A C 1
ATOM 956 O O . VAL A 1 119 ? 18.165 -6.526 -20.335 1.00 62.53 119 VAL A O 1
ATOM 959 N N . GLU A 1 120 ? 16.936 -5.151 -19.045 1.00 62.12 120 GLU A N 1
ATOM 960 C CA . GLU A 1 120 ? 18.025 -4.826 -18.111 1.00 62.12 120 GLU A CA 1
ATOM 961 C C . GLU A 1 120 ? 18.203 -5.912 -17.046 1.00 62.12 120 GLU A C 1
ATOM 963 O O . GLU A 1 120 ? 17.305 -6.723 -16.804 1.00 62.12 120 GLU A O 1
ATOM 968 N N . GLU A 1 121 ? 19.365 -5.911 -16.391 1.00 64.06 121 GLU A N 1
ATOM 969 C CA . GLU A 1 121 ? 19.655 -6.829 -15.294 1.00 64.06 121 GLU A CA 1
ATOM 970 C C . GLU A 1 121 ? 18.728 -6.605 -14.092 1.00 64.06 121 GLU A C 1
ATOM 972 O O . GLU A 1 121 ? 18.442 -5.485 -13.669 1.00 64.06 121 GLU A O 1
ATOM 977 N N . GLU A 1 122 ? 18.290 -7.718 -13.508 1.00 64.06 122 GLU A N 1
ATOM 978 C CA . GLU A 1 122 ? 17.361 -7.772 -12.380 1.00 64.06 122 GLU A CA 1
ATOM 979 C C . GLU A 1 122 ? 17.880 -7.025 -11.139 1.00 64.06 122 GLU A C 1
ATOM 981 O O . GLU A 1 122 ? 17.097 -6.453 -10.392 1.00 64.06 122 GLU A O 1
ATOM 986 N N . SER A 1 123 ? 19.198 -6.991 -10.927 1.00 58.81 123 SER A N 1
ATOM 987 C CA . SER A 1 123 ? 19.845 -6.358 -9.770 1.00 58.81 123 SER A CA 1
ATOM 988 C C . SER A 1 123 ? 19.668 -4.838 -9.725 1.00 58.81 123 SER A C 1
ATOM 990 O O . SER A 1 123 ? 19.378 -4.306 -8.657 1.00 58.81 123 SER A O 1
ATOM 992 N N . VAL A 1 124 ? 19.794 -4.152 -10.865 1.00 60.09 124 VAL A N 1
ATOM 993 C CA . VAL A 1 124 ? 19.661 -2.685 -10.963 1.00 60.09 124 VAL A CA 1
ATOM 994 C C . VAL A 1 124 ? 18.212 -2.259 -10.724 1.00 60.09 124 VAL A C 1
ATOM 996 O O . VAL A 1 124 ? 17.952 -1.287 -10.020 1.00 60.09 124 VAL A O 1
ATOM 999 N N . MET A 1 125 ? 17.253 -3.042 -11.226 1.00 66.44 125 MET A N 1
ATOM 1000 C CA . MET A 1 125 ? 15.832 -2.795 -10.967 1.00 66.44 125 MET A CA 1
ATOM 1001 C C . MET A 1 125 ? 15.475 -2.931 -9.484 1.00 66.44 125 MET A C 1
ATOM 1003 O O . MET A 1 125 ? 14.607 -2.213 -9.004 1.00 66.44 125 MET A O 1
ATOM 1007 N N . ASN A 1 126 ? 16.136 -3.817 -8.737 1.00 65.00 126 ASN A N 1
ATOM 1008 C CA . ASN A 1 126 ? 15.820 -4.030 -7.322 1.00 65.00 126 ASN A CA 1
ATOM 1009 C C . ASN A 1 126 ? 16.176 -2.842 -6.442 1.00 65.00 126 ASN A C 1
ATOM 1011 O O . ASN A 1 126 ? 15.397 -2.473 -5.566 1.00 65.00 126 ASN A O 1
ATOM 1015 N N . GLU A 1 127 ? 17.371 -2.293 -6.649 1.00 71.31 127 GLU A N 1
ATOM 1016 C CA . GLU A 1 127 ? 17.847 -1.143 -5.887 1.00 71.31 127 GLU A CA 1
ATOM 1017 C C . GLU A 1 127 ? 16.961 0.072 -6.178 1.00 71.31 127 GLU A C 1
ATOM 1019 O O . GLU A 1 127 ? 16.544 0.761 -5.247 1.00 71.31 127 GLU A O 1
ATOM 1024 N N . ASN A 1 128 ? 16.557 0.238 -7.445 1.00 80.00 128 ASN A N 1
ATOM 1025 C CA . ASN A 1 128 ? 15.628 1.288 -7.844 1.00 80.00 128 ASN A CA 1
ATOM 1026 C C . ASN A 1 128 ? 14.250 1.117 -7.185 1.00 80.00 128 ASN A C 1
ATOM 1028 O O . ASN A 1 128 ? 13.741 2.042 -6.566 1.00 80.00 128 ASN A O 1
ATOM 1032 N N . VAL A 1 129 ? 13.662 -0.085 -7.228 1.00 82.25 129 VAL A N 1
ATOM 1033 C CA . VAL A 1 129 ? 12.325 -0.336 -6.656 1.00 82.25 129 VAL A CA 1
ATOM 1034 C C . VAL A 1 129 ? 12.280 -0.091 -5.147 1.00 82.25 129 VAL A C 1
ATOM 1036 O O . VAL A 1 129 ? 11.266 0.401 -4.661 1.00 82.25 129 VAL A O 1
ATOM 1039 N N . ASN A 1 130 ? 13.349 -0.394 -4.403 1.00 84.69 130 ASN A N 1
ATOM 1040 C CA . ASN A 1 130 ? 13.389 -0.097 -2.968 1.00 84.69 130 ASN A CA 1
ATOM 1041 C C . ASN A 1 130 ? 13.373 1.414 -2.702 1.00 84.69 130 ASN A C 1
ATOM 1043 O O . ASN A 1 130 ? 12.533 1.899 -1.947 1.00 84.69 130 ASN A O 1
ATOM 1047 N N . HIS A 1 131 ? 14.248 2.162 -3.382 1.00 86.44 131 HIS A N 1
ATOM 1048 C CA . HIS A 1 131 ? 14.280 3.620 -3.266 1.00 86.44 131 HIS A CA 1
ATOM 1049 C C . HIS A 1 131 ? 12.916 4.235 -3.597 1.00 86.44 131 HIS A C 1
ATOM 1051 O O . HIS A 1 131 ? 12.378 5.007 -2.806 1.00 86.44 131 HIS A O 1
ATOM 1057 N N . LEU A 1 132 ? 12.321 3.821 -4.718 1.00 87.50 132 LEU A N 1
ATOM 1058 C CA . LEU A 1 132 ? 11.013 4.300 -5.155 1.00 87.50 132 LEU A CA 1
ATOM 1059 C C . LEU A 1 132 ? 9.888 3.918 -4.184 1.00 87.50 132 LEU A C 1
ATOM 1061 O O . LEU A 1 132 ? 8.942 4.679 -4.019 1.00 87.50 132 LEU A O 1
ATOM 1065 N N . CYS A 1 133 ? 9.969 2.755 -3.531 1.00 89.81 133 CYS A N 1
ATOM 1066 C CA . CYS A 1 133 ? 8.980 2.331 -2.538 1.00 89.81 133 CYS A CA 1
ATOM 1067 C C . CYS A 1 133 ? 8.943 3.306 -1.355 1.00 89.81 133 CYS A C 1
ATOM 1069 O O . CYS A 1 133 ? 7.878 3.811 -0.993 1.00 89.81 133 CYS A O 1
ATOM 1071 N N . LEU A 1 134 ? 10.122 3.609 -0.805 1.00 90.50 134 LEU A N 1
ATOM 1072 C CA . LEU A 1 134 ? 10.284 4.535 0.315 1.00 90.50 134 LEU A CA 1
ATOM 1073 C C . LEU A 1 134 ? 9.896 5.965 -0.070 1.00 90.50 134 LEU A C 1
ATOM 1075 O O . LEU A 1 134 ? 9.221 6.648 0.697 1.00 90.50 134 LEU A O 1
ATOM 1079 N N . GLU A 1 135 ? 10.294 6.403 -1.262 1.00 89.00 135 GLU A N 1
ATOM 1080 C CA . GLU A 1 135 ? 9.964 7.722 -1.802 1.00 89.00 135 GLU A CA 1
ATOM 1081 C C . GLU A 1 135 ? 8.451 7.896 -1.963 1.00 89.00 135 GLU A C 1
ATOM 1083 O O . GLU A 1 135 ? 7.873 8.822 -1.395 1.00 89.00 135 GLU A O 1
ATOM 1088 N N . VAL A 1 136 ? 7.783 6.954 -2.639 1.00 89.50 136 VAL A N 1
ATOM 1089 C CA . VAL A 1 136 ? 6.331 6.998 -2.843 1.00 89.50 136 VAL A CA 1
ATOM 1090 C C . VAL A 1 136 ? 5.593 7.023 -1.509 1.00 89.50 136 VAL A C 1
ATOM 1092 O O . VAL A 1 136 ? 4.688 7.837 -1.343 1.00 89.50 136 VAL A O 1
ATOM 1095 N N . LEU A 1 137 ? 5.946 6.165 -0.549 1.00 90.31 137 LEU A N 1
ATOM 1096 C CA . LEU A 1 137 ? 5.274 6.168 0.751 1.00 90.31 137 LEU A CA 1
ATOM 1097 C C . LEU A 1 137 ? 5.512 7.465 1.524 1.00 90.31 137 LEU A C 1
ATOM 1099 O O . LEU A 1 137 ? 4.553 8.021 2.054 1.00 90.31 137 LEU A O 1
ATOM 1103 N N . GLY A 1 138 ? 6.744 7.975 1.536 1.00 88.00 138 GLY A N 1
ATOM 1104 C CA . GLY A 1 138 ? 7.085 9.213 2.234 1.00 88.00 138 GLY A CA 1
ATOM 1105 C C . GLY A 1 138 ? 6.368 10.442 1.670 1.00 88.00 138 GLY A C 1
ATOM 1106 O O . GLY A 1 138 ? 5.896 11.283 2.430 1.00 88.00 138 GLY A O 1
ATOM 1107 N N . GLU A 1 139 ? 6.234 10.546 0.347 1.00 87.25 139 GLU A N 1
ATOM 1108 C CA . GLU A 1 139 ? 5.536 11.669 -0.295 1.00 87.25 139 GLU A CA 1
ATOM 1109 C C . GLU A 1 139 ? 4.009 11.576 -0.179 1.00 87.25 139 GLU A C 1
ATOM 1111 O O . GLU A 1 139 ? 3.309 12.591 -0.180 1.00 87.25 139 GLU A O 1
ATOM 1116 N N . SER A 1 140 ? 3.481 10.356 -0.079 1.00 87.94 140 SER A N 1
ATOM 1117 C CA . SER A 1 140 ? 2.051 10.074 -0.244 1.00 87.94 140 SER A CA 1
ATOM 1118 C C . SER A 1 140 ? 1.348 9.653 1.038 1.00 87.94 140 SER A C 1
ATOM 1120 O O . SER A 1 140 ? 0.154 9.351 0.986 1.00 87.94 140 SER A O 1
ATOM 1122 N N . GLU A 1 141 ? 2.055 9.586 2.165 1.00 90.44 141 GLU A N 1
ATOM 1123 C CA . GLU A 1 141 ? 1.580 8.987 3.417 1.00 90.44 141 GLU A CA 1
ATOM 1124 C C . GLU A 1 141 ? 0.176 9.482 3.804 1.00 90.44 141 GLU A C 1
ATOM 1126 O O . GLU A 1 141 ? -0.730 8.692 4.081 1.00 90.44 141 GLU A O 1
ATOM 1131 N N . GLU A 1 142 ? -0.054 10.797 3.729 1.00 90.56 142 GLU A N 1
ATOM 1132 C CA . GLU A 1 142 ? -1.350 11.399 4.050 1.00 90.56 142 GLU A CA 1
ATOM 1133 C C . GLU A 1 142 ? -2.471 10.910 3.114 1.00 90.56 142 GLU A C 1
ATOM 1135 O O . GLU A 1 142 ? -3.590 10.647 3.567 1.00 90.56 142 GLU A O 1
ATOM 1140 N N . ALA A 1 143 ? -2.192 10.756 1.816 1.00 90.88 143 ALA A N 1
ATOM 1141 C CA . ALA A 1 143 ? -3.161 10.259 0.841 1.00 90.88 143 ALA A CA 1
ATOM 1142 C C . ALA A 1 143 ? -3.523 8.793 1.119 1.00 90.88 143 ALA A C 1
ATOM 1144 O O . ALA A 1 143 ? -4.708 8.442 1.115 1.00 90.88 143 ALA A O 1
ATOM 1145 N N . PHE A 1 144 ? -2.527 7.963 1.442 1.00 92.69 144 PHE A N 1
ATOM 1146 C CA . PHE A 1 144 ? -2.743 6.584 1.875 1.00 92.69 144 PHE A CA 1
ATOM 1147 C C . PHE A 1 144 ? -3.620 6.532 3.128 1.00 92.69 144 PHE A C 1
ATOM 1149 O O . PHE A 1 144 ? -4.694 5.925 3.105 1.00 92.69 144 PHE A O 1
ATOM 1156 N N . LEU A 1 145 ? -3.239 7.229 4.201 1.00 93.12 145 LEU A N 1
ATOM 1157 C CA . LEU A 1 145 ? -4.015 7.255 5.443 1.00 93.12 145 LEU A CA 1
ATOM 1158 C C . LEU A 1 145 ? -5.457 7.700 5.194 1.00 93.12 145 LEU A C 1
ATOM 1160 O O . LEU A 1 145 ? -6.404 7.030 5.610 1.00 93.12 145 LEU A O 1
ATOM 1164 N N . LYS A 1 146 ? -5.648 8.799 4.466 1.00 92.44 146 LYS A N 1
ATOM 1165 C CA . LYS A 1 146 ? -6.969 9.369 4.199 1.00 92.44 146 LYS A CA 1
ATOM 1166 C C . LYS A 1 146 ? -7.886 8.417 3.438 1.00 92.44 146 LYS A C 1
ATOM 1168 O O . LYS A 1 146 ? -9.070 8.340 3.768 1.00 92.44 146 LYS A O 1
ATOM 1173 N N . GLU A 1 147 ? -7.383 7.726 2.420 1.00 93.88 147 GLU A N 1
ATOM 1174 C CA . GLU A 1 147 ? -8.193 6.819 1.603 1.00 93.88 147 GLU A CA 1
ATOM 1175 C C . GLU A 1 147 ? -8.469 5.490 2.316 1.00 93.88 147 GLU A C 1
ATOM 1177 O O . GLU A 1 147 ? -9.619 5.043 2.345 1.00 93.88 147 GLU A O 1
ATOM 1182 N N . PHE A 1 148 ? -7.469 4.893 2.972 1.00 93.88 148 PHE A N 1
ATOM 1183 C CA . PHE A 1 148 ? -7.628 3.616 3.679 1.00 93.88 148 PHE A CA 1
ATOM 1184 C C . PHE A 1 148 ? -8.460 3.731 4.970 1.00 93.88 148 PHE A C 1
ATOM 1186 O O . PHE A 1 148 ? -9.095 2.761 5.393 1.00 93.88 148 PHE A O 1
ATOM 1193 N N . GLN A 1 149 ? -8.544 4.919 5.578 1.00 93.56 149 GLN A N 1
ATOM 1194 C CA . GLN A 1 149 ? -9.403 5.167 6.742 1.00 93.56 149 GLN A CA 1
ATOM 1195 C C . GLN A 1 149 ? -10.891 5.349 6.397 1.00 93.56 149 GLN A C 1
ATOM 1197 O O . GLN A 1 149 ? -11.735 5.344 7.304 1.00 93.56 149 GLN A O 1
ATOM 1202 N N . LYS A 1 150 ? -11.257 5.494 5.115 1.00 91.94 150 LYS A N 1
ATOM 1203 C CA . LYS A 1 150 ? -12.662 5.649 4.706 1.00 91.94 150 LYS A CA 1
ATOM 1204 C C . LYS A 1 150 ? -13.495 4.430 5.080 1.00 91.94 150 LYS A C 1
ATOM 1206 O O . LYS A 1 150 ? -13.021 3.299 5.190 1.00 91.94 150 LYS A O 1
ATOM 1211 N N . GLU A 1 151 ? -14.796 4.646 5.269 1.00 86.19 151 GLU A N 1
ATOM 1212 C CA . GLU A 1 151 ? -15.721 3.555 5.587 1.00 86.19 151 GLU A CA 1
ATOM 1213 C C . GLU A 1 151 ? -15.796 2.522 4.451 1.00 86.19 151 GLU A C 1
ATOM 1215 O O . GLU A 1 151 ? -15.801 1.318 4.715 1.00 86.19 151 GLU A O 1
ATOM 1220 N N . VAL A 1 152 ? -15.736 2.994 3.208 1.00 88.50 152 VAL A N 1
ATOM 1221 C CA . VAL A 1 152 ? -15.685 2.176 1.997 1.00 88.50 152 VAL A CA 1
ATOM 1222 C C . VAL A 1 152 ? -14.456 2.591 1.194 1.00 88.50 152 VAL A C 1
ATOM 1224 O O . VAL A 1 152 ? -14.283 3.777 0.908 1.00 88.50 152 VAL A O 1
ATOM 1227 N N . ILE A 1 153 ? -13.613 1.615 0.857 1.00 88.94 153 ILE A N 1
ATOM 1228 C CA . ILE A 1 153 ? -12.464 1.811 -0.030 1.00 88.94 153 ILE A CA 1
ATOM 1229 C C . ILE A 1 153 ? -12.994 1.946 -1.460 1.00 88.94 153 ILE A C 1
ATOM 1231 O O . ILE A 1 153 ? -13.813 1.141 -1.899 1.00 88.94 153 ILE A O 1
ATOM 1235 N N . SER A 1 154 ? -12.559 2.992 -2.161 1.00 89.38 154 SER A N 1
ATOM 1236 C CA . SER A 1 154 ? -12.939 3.231 -3.554 1.00 89.38 154 SER A CA 1
ATOM 1237 C C . SER A 1 154 ? -12.378 2.140 -4.466 1.00 89.38 154 SER A C 1
ATOM 1239 O O . SER A 1 154 ? -11.224 1.750 -4.316 1.00 89.38 154 SER A O 1
ATOM 1241 N N . GLU A 1 155 ? -13.148 1.714 -5.469 1.00 88.12 155 GLU A N 1
ATOM 1242 C CA . GLU A 1 155 ? -12.644 0.836 -6.539 1.00 88.12 155 GLU A CA 1
ATOM 1243 C C . GLU A 1 155 ? -11.492 1.494 -7.318 1.00 88.12 155 GLU A C 1
ATOM 1245 O O . GLU A 1 155 ? -10.601 0.804 -7.802 1.00 88.12 155 GLU A O 1
ATOM 1250 N N . ASN A 1 156 ? -11.470 2.832 -7.351 1.00 88.12 156 ASN A N 1
ATOM 1251 C CA . ASN A 1 156 ? -10.438 3.640 -8.002 1.00 88.12 156 ASN A CA 1
ATOM 1252 C C . ASN A 1 156 ? -9.383 4.164 -7.007 1.00 88.12 156 ASN A C 1
ATOM 1254 O O . ASN A 1 156 ? -8.834 5.249 -7.191 1.00 88.12 156 ASN A O 1
ATOM 1258 N N . ILE A 1 157 ? -9.158 3.475 -5.880 1.00 91.31 157 ILE A N 1
ATOM 1259 C CA . ILE A 1 157 ? -8.199 3.919 -4.850 1.00 91.31 157 ILE A CA 1
ATOM 1260 C C . ILE A 1 157 ? -6.787 4.107 -5.420 1.00 91.31 157 ILE A C 1
ATOM 1262 O O . ILE A 1 157 ? -6.088 5.035 -5.024 1.00 91.31 157 ILE A O 1
ATOM 1266 N N . LYS A 1 158 ? -6.398 3.278 -6.392 1.00 90.06 158 LYS A N 1
ATOM 1267 C CA . LYS A 1 158 ? -5.096 3.360 -7.061 1.00 90.06 158 LYS A CA 1
ATOM 1268 C C . LYS A 1 158 ? -4.930 4.665 -7.814 1.00 90.06 158 LYS A C 1
ATOM 1270 O O . LYS A 1 158 ? -3.924 5.338 -7.657 1.00 90.06 158 LYS A O 1
ATOM 1275 N N . GLU A 1 159 ? -5.927 5.037 -8.600 1.00 87.19 159 GLU A N 1
ATOM 1276 C CA . GLU A 1 159 ? -5.934 6.276 -9.363 1.00 87.19 159 GLU A CA 1
ATOM 1277 C C . GLU A 1 159 ? -6.010 7.478 -8.425 1.00 87.19 159 GLU A C 1
ATOM 1279 O O . GLU A 1 159 ? -5.338 8.469 -8.659 1.00 87.19 159 GLU A O 1
ATOM 1284 N N . ILE A 1 160 ? -6.784 7.390 -7.340 1.00 87.69 160 ILE A N 1
ATOM 1285 C CA . ILE A 1 160 ? -6.912 8.489 -6.377 1.00 87.69 160 ILE A CA 1
ATOM 1286 C C . ILE A 1 160 ? -5.583 8.749 -5.670 1.00 87.69 160 ILE A C 1
ATOM 1288 O O . ILE A 1 160 ? -5.124 9.887 -5.673 1.00 87.69 160 ILE A O 1
ATOM 1292 N N . ILE A 1 161 ? -4.970 7.718 -5.083 1.00 88.31 161 ILE A N 1
ATOM 1293 C CA . ILE A 1 161 ? -3.724 7.870 -4.329 1.00 88.31 161 ILE A CA 1
ATOM 1294 C C . ILE A 1 161 ? -2.587 8.208 -5.288 1.00 88.31 161 ILE A C 1
ATOM 1296 O O . ILE A 1 161 ? -1.958 9.244 -5.115 1.00 88.31 161 ILE A O 1
ATOM 1300 N N . CYS A 1 162 ? -2.380 7.406 -6.336 1.00 86.25 162 CYS A N 1
ATOM 1301 C CA . CYS A 1 162 ? -1.231 7.563 -7.228 1.00 86.25 162 CYS A CA 1
ATOM 1302 C C . CYS A 1 162 ? -1.324 8.779 -8.164 1.00 86.25 162 CYS A C 1
ATOM 1304 O O . CYS A 1 162 ? -0.315 9.150 -8.751 1.00 86.25 162 CYS A O 1
ATOM 1306 N N . ALA A 1 163 ? -2.497 9.409 -8.321 1.00 78.06 163 ALA A N 1
ATOM 1307 C CA . ALA A 1 163 ? -2.616 10.705 -8.999 1.00 78.06 163 ALA A CA 1
ATOM 1308 C C . ALA A 1 163 ? -2.583 11.905 -8.036 1.00 78.06 163 ALA A C 1
ATOM 1310 O O . ALA A 1 163 ? -2.347 13.026 -8.485 1.00 78.06 163 ALA A O 1
ATOM 1311 N N . GLN A 1 164 ? -2.862 11.711 -6.737 1.00 66.00 164 GLN A N 1
ATOM 1312 C CA . GLN A 1 164 ? -2.726 12.769 -5.724 1.00 66.00 164 GLN A CA 1
ATOM 1313 C C . GLN A 1 164 ? -1.297 12.918 -5.215 1.00 66.00 164 GLN A C 1
ATOM 1315 O O . GLN A 1 164 ? -0.906 14.032 -4.876 1.00 66.00 164 GLN A O 1
ATOM 1320 N N . SER A 1 165 ? -0.548 11.821 -5.142 1.00 57.38 165 SER A N 1
ATOM 1321 C CA . SER A 1 165 ? 0.798 11.782 -4.578 1.00 57.38 165 SER A CA 1
ATOM 1322 C C . SER A 1 165 ? 1.847 12.526 -5.394 1.00 57.38 165 SER A C 1
ATOM 1324 O O . SER A 1 165 ? 2.741 13.132 -4.824 1.00 57.38 165 SER A O 1
ATOM 1326 N N . ALA A 1 166 ? 1.690 12.576 -6.710 1.00 49.41 166 ALA A N 1
ATOM 1327 C CA . ALA A 1 166 ? 2.244 13.609 -7.573 1.00 49.41 166 ALA A CA 1
ATOM 1328 C C . ALA A 1 166 ? 1.529 13.498 -8.916 1.00 49.41 166 ALA A C 1
ATOM 1330 O O . ALA A 1 166 ? 0.681 12.631 -9.109 1.00 49.41 166 ALA A O 1
ATOM 1331 N N . GLY A 1 167 ? 1.917 14.291 -9.906 1.00 55.88 167 GLY A N 1
ATOM 1332 C CA . GLY A 1 167 ? 1.449 14.115 -11.276 1.00 55.88 167 GLY A CA 1
ATOM 1333 C C . GLY A 1 167 ? 1.665 12.720 -11.892 1.00 55.88 167 GLY A C 1
ATOM 1334 O O . GLY A 1 167 ? 1.379 12.615 -13.076 1.00 55.88 167 GLY A O 1
ATOM 1335 N N . TYR A 1 168 ? 2.151 11.693 -11.165 1.00 57.41 168 TYR A N 1
ATOM 1336 C CA . TYR A 1 168 ? 2.565 10.349 -11.610 1.00 57.41 168 TYR A CA 1
ATOM 1337 C C . TYR A 1 168 ? 1.577 9.660 -12.561 1.00 57.41 168 TYR A C 1
ATOM 1339 O O . TYR A 1 168 ? 1.975 8.898 -13.436 1.00 57.41 168 TYR A O 1
ATOM 1347 N N . CYS A 1 169 ? 0.287 9.977 -12.456 1.00 52.56 169 CYS A N 1
ATOM 1348 C CA . CYS A 1 169 ? -0.674 9.723 -13.521 1.00 52.56 169 CYS A CA 1
ATOM 1349 C C . CYS A 1 169 ? -0.892 11.003 -14.337 1.00 52.56 169 CYS A C 1
ATOM 1351 O O . CYS A 1 169 ? -1.810 11.777 -14.049 1.00 52.56 169 CYS A O 1
ATOM 1353 N N . GLN A 1 170 ? -0.126 11.208 -15.415 1.00 50.81 170 GLN A N 1
ATOM 1354 C CA . GLN A 1 170 ? -0.656 12.039 -16.492 1.00 50.81 170 GLN A CA 1
ATOM 1355 C C . GLN A 1 170 ? -1.892 11.303 -16.996 1.00 50.81 170 GLN A C 1
ATOM 1357 O O . GLN A 1 170 ? -1.784 10.200 -17.537 1.00 50.81 170 GLN A O 1
ATOM 1362 N N . LEU A 1 171 ? -3.076 11.879 -16.762 1.00 44.62 171 LEU A N 1
ATOM 1363 C CA . LEU A 1 171 ? -4.291 11.431 -17.421 1.00 44.62 171 LEU A CA 1
ATOM 1364 C C . LEU A 1 171 ? -3.956 11.388 -18.906 1.00 44.62 171 LEU A C 1
ATOM 1366 O O . LEU A 1 171 ? -3.797 12.433 -19.541 1.00 44.62 171 LEU A O 1
ATOM 1370 N N . LYS A 1 172 ? -3.805 10.180 -19.455 1.00 44.25 172 LYS A N 1
ATOM 1371 C CA . LYS A 1 172 ? -3.863 10.008 -20.893 1.00 44.25 172 LYS A CA 1
ATOM 1372 C C . LYS A 1 172 ? -5.232 10.533 -21.264 1.00 44.25 172 LYS A C 1
ATOM 1374 O O . LYS A 1 172 ? -6.252 9.912 -20.975 1.00 44.25 172 LYS A O 1
ATOM 1379 N N . ASN A 1 173 ? -5.255 11.742 -21.810 1.00 36.06 173 ASN A N 1
ATOM 1380 C CA . ASN A 1 173 ? -6.396 12.228 -22.544 1.00 36.06 173 ASN A CA 1
ATOM 1381 C C . ASN A 1 173 ? -6.497 11.297 -23.747 1.00 36.06 173 ASN A C 1
ATOM 1383 O O . ASN A 1 173 ? -5.947 11.591 -24.809 1.00 36.06 173 ASN A O 1
ATOM 1387 N N . ASP A 1 174 ? -7.164 10.160 -23.555 1.00 39.84 174 ASP A N 1
ATOM 1388 C CA . ASP A 1 174 ? -7.660 9.288 -24.607 1.00 39.84 174 ASP A CA 1
ATOM 1389 C C . ASP A 1 174 ? -8.719 10.085 -25.377 1.00 39.84 174 ASP A C 1
ATOM 1391 O O . ASP A 1 174 ? -9.924 9.867 -25.294 1.00 39.84 174 ASP A O 1
ATOM 1395 N N . THR A 1 175 ? -8.251 11.076 -26.126 1.00 37.97 175 THR A N 1
ATOM 1396 C CA . THR A 1 175 ? -9.001 11.734 -27.184 1.00 37.97 175 THR A CA 1
ATOM 1397 C C . THR A 1 175 ? -8.604 11.051 -28.481 1.00 37.97 175 THR A C 1
ATOM 1399 O O . THR A 1 175 ? -8.087 11.665 -29.406 1.00 37.97 175 THR A O 1
ATOM 1402 N N . GLU A 1 176 ? -8.850 9.744 -28.547 1.00 40.91 176 GLU A N 1
ATOM 1403 C CA . GLU A 1 176 ? -8.930 9.039 -29.817 1.00 40.91 176 GLU A CA 1
ATOM 1404 C C . GLU A 1 176 ? -10.383 8.614 -30.049 1.00 40.91 176 GLU A C 1
ATOM 1406 O O . GLU A 1 176 ? -10.877 7.621 -29.528 1.00 40.91 176 GLU A O 1
ATOM 1411 N N . GLY A 1 177 ? -11.079 9.461 -30.812 1.00 37.88 177 GLY A N 1
ATOM 1412 C CA . GLY A 1 177 ? -12.193 9.126 -31.696 1.00 37.88 177 GLY A CA 1
ATOM 1413 C C . GLY A 1 177 ? -13.305 8.210 -31.175 1.00 37.88 177 GLY A C 1
ATOM 1414 O O . GLY A 1 177 ? -13.246 6.993 -31.332 1.00 37.88 177 GLY A O 1
ATOM 1415 N N . SER A 1 178 ? -14.443 8.815 -30.820 1.00 34.72 178 SER A N 1
ATOM 1416 C CA . SER A 1 178 ? -15.741 8.223 -31.162 1.00 34.72 178 SER A CA 1
ATOM 1417 C C . SER A 1 178 ? -16.396 9.008 -32.302 1.00 34.72 178 SER A C 1
ATOM 1419 O O . SER A 1 178 ? -16.278 10.227 -32.416 1.00 34.72 178 SER A O 1
ATOM 1421 N N . LYS A 1 179 ? -16.975 8.234 -33.216 1.00 35.88 179 LYS A N 1
ATOM 1422 C CA . LYS A 1 179 ? -17.469 8.578 -34.546 1.00 35.88 179 LYS A CA 1
ATOM 1423 C C . LYS A 1 179 ? -18.843 9.253 -34.514 1.00 35.88 179 LYS A C 1
ATOM 1425 O O . LYS A 1 179 ? -19.659 8.942 -33.662 1.00 35.88 179 LYS A O 1
ATOM 1430 N N . GLU A 1 180 ? -19.064 10.051 -35.561 1.00 42.53 180 GLU A N 1
ATOM 1431 C CA . GLU A 1 180 ? -20.303 10.244 -36.336 1.00 42.53 180 GLU A CA 1
ATOM 1432 C C . GLU A 1 180 ? -21.649 10.540 -35.635 1.00 42.53 180 GLU A C 1
ATOM 1434 O O . GLU A 1 180 ? -22.263 9.673 -35.029 1.00 42.53 180 GLU A O 1
ATOM 1439 N N . ARG A 1 181 ? -22.187 11.711 -36.033 1.00 38.53 181 ARG A N 1
ATOM 1440 C CA . ARG A 1 181 ? -23.554 11.939 -36.558 1.00 38.53 181 ARG A CA 1
ATOM 1441 C C . ARG A 1 181 ? -24.710 12.083 -35.554 1.00 38.53 181 ARG A C 1
ATOM 1443 O O . ARG A 1 181 ? -25.205 11.095 -35.041 1.00 38.53 181 ARG A O 1
ATOM 1450 N N . GLU A 1 182 ? -25.220 13.315 -35.447 1.00 43.03 182 GLU A N 1
ATOM 1451 C CA . GLU A 1 182 ? -26.634 13.737 -35.630 1.00 43.03 182 GLU A CA 1
ATOM 1452 C C . GLU A 1 182 ? -26.722 15.250 -35.318 1.00 43.03 182 GLU A C 1
ATOM 1454 O O . GLU A 1 182 ? -26.327 15.695 -34.248 1.00 43.03 182 GLU A O 1
ATOM 1459 N N . GLU A 1 183 ? -26.841 16.088 -36.353 1.00 40.47 183 GLU A N 1
ATOM 1460 C CA . GLU A 1 183 ? -28.043 16.888 -36.674 1.00 40.47 183 GLU A CA 1
ATOM 1461 C C . GLU A 1 183 ? -28.443 17.939 -35.619 1.00 40.47 183 GLU A C 1
ATOM 1463 O O . GLU A 1 183 ? -29.093 17.620 -34.626 1.00 40.47 183 GLU A O 1
ATOM 1468 N N . LEU A 1 184 ? -28.118 19.212 -35.906 1.00 34.97 184 LEU A N 1
ATOM 1469 C CA . LEU A 1 184 ? -29.072 20.328 -36.073 1.00 34.97 184 LEU A CA 1
ATOM 1470 C C . LEU A 1 184 ? -28.365 21.598 -36.573 1.00 34.97 184 LEU A C 1
ATOM 1472 O O . LEU A 1 184 ? -27.317 21.963 -35.999 1.00 34.97 184 LEU A O 1
#

Mean predicted aligned error: 14.87 Å

pLDDT: mean 71.03, std 20.48, range [34.72, 94.06]

Solvent-accessible surface area (backbone atoms only — not comparable to full-atom values): 11480 Å² total; per-residue (Å²): 138,90,87,92,79,90,88,85,81,78,91,72,87,89,79,91,81,87,84,92,75,95,76,85,85,73,82,72,72,63,65,59,54,58,57,52,54,38,55,51,49,39,42,44,47,46,30,49,53,52,50,51,53,56,56,51,68,75,47,68,84,81,45,63,41,74,81,47,100,86,45,71,45,46,40,80,47,30,67,71,49,48,51,51,49,58,60,43,39,67,68,37,68,70,53,30,50,50,34,50,51,52,35,49,54,54,51,51,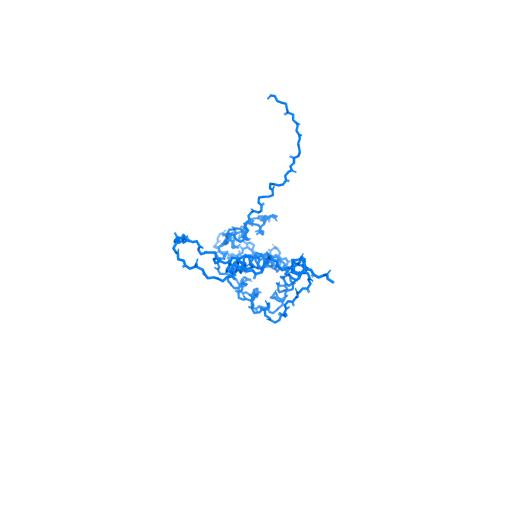57,48,32,35,69,76,55,78,61,59,76,80,65,70,70,65,55,51,59,50,51,51,54,48,40,52,49,49,47,69,68,22,46,68,50,51,53,59,48,61,49,41,97,67,72,57,96,57,45,56,59,52,37,42,40,66,51,38,72,48,50,7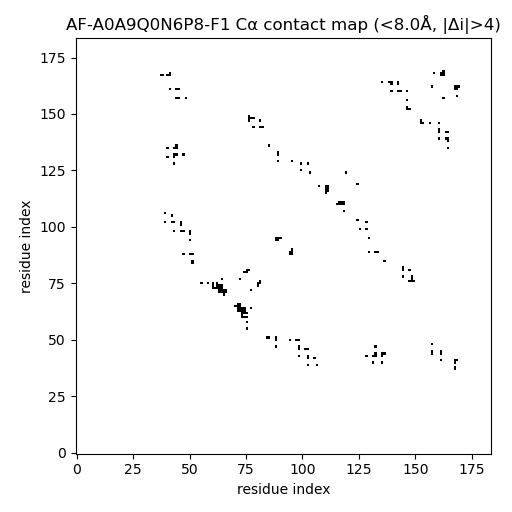0,76,77,78,82,80,73,82,85,80,83,91,83,91,133

Sequence (184 aa):
MKRTVILCLFILISSVLLVKSDDEDSFDAEDSAEEYVFEENEYVCKAIIDVMLMEIEKVDPKKKIQVTATKSVTYTKSESYLAELMEDICEVDETFTTIRQIVFQKTVIRRMIKNHGAVEEESVMNENVNHLCLEVLGESEEAFLKEFQKEVISENIKEIICAQSAGYCQLKNDTEGSKEREEL

InterPro domains:
  IPR021852 Domain of unknown function DUF3456 [PF11938] (44-169)

Organism: NCBI:txid35572

Foldseek 3Di:
DDDDPPDPPPPDDDDDDDDDDDDDPPPDPPVVVVVVLLQLLLLLLLLLVVLLVVVLVVDDQPDWDDPDPPDIDGPSLDLVNQVVSLVCQLVPPVNLVSSLVSSQVVVQVVCCVVVVRDDDDSVVSSVSSSVSSCVLCVLQVVLSSVQSNDPDRDPCSSVSRCCVSDVSDPPPPPPDDDDDDDDD

Nearest PDB structures (foldseek):
  5hjf-assembly1_D  TM=2.394E-01  e=6.078E+00  Nostoc punctiforme
  7bu0-assembly1_B  TM=2.347E-01  e=5.230E+00  Legionella pneumophila subsp. pneumophila str. Philadelphia 1